Protein AF-A0A928PV32-F1 (afdb_monomer)

Foldseek 3Di:
DDDDPPPPPPDDDPDPPQQAQQSLLVLLQVLCVVVVVVDDPDLVVSLQSSCVSVVHHFDDDDLQVRVVQLVVQDPLQKHWDDPVVQQVCLNRSWWKWWGANHAIATEHHPDPVRDHDDDSNYDHDDPPDDPVSRPRTTMITGCNVVPVLKPPDPLDLQLFAQLQDQPQADDPPQDPDDRGRQQQDQCNLCPRQVLVQAGGGSSPPVQQLRLLLSVLCSQLVHGPDSVSSSVSSSQCQNWQADSHSDGDQWTWDDDNNDIKIKHFDPCVVVCQVVQWWKWFDFQVHHIWIFRMANNVDDQQQRTWTQGSNVRDIHTSCVVQVVVVHHRGPVRRPTMMIMD

Mean predicted aligned error: 15.98 Å

Secondary structure (DSSP, 8-state):
-----------S-S---PPPHHHHHHHHHHHHHHHTTS----HHHHHHHHHHHTT-PPPSS-HHHHHHHHTTS-STTEEEE-HHHHHHHHHTT--EEEE-SS-EEEEPP--SSSPPPP-SSEE---TT--HHHHTT-EEEEE-SSS--SB---S--GGG---TT-TT-BPPTT---SS--BTTT-THIIIIIT--SS--S-HHHHTHHHHHHHHHHHHHHT----HHHHHHHHHHHHHHHB-TTSPBPSEEEEEETTEEEEEEE-S-HHHHHHTT-EEEEEETTTEEEEEEEEBTTS-TTTTEEEEETTTTEEEEHHHHHHTTT--S-GGGEEEEEEE-

Radius of gyration: 25.58 Å; Cα contacts (8 Å, |Δi|>4): 677; chains: 1; bounding box: 75×43×64 Å

Structure (mmCIF, N/CA/C/O backbone):
data_AF-A0A928PV32-F1
#
_entry.id   AF-A0A928PV32-F1
#
loop_
_atom_site.group_PDB
_atom_site.id
_atom_site.type_symbol
_atom_site.label_atom_id
_atom_site.label_alt_id
_atom_site.label_comp_id
_atom_site.label_asym_id
_atom_site.label_entity_id
_atom_site.label_seq_id
_atom_site.pdbx_PDB_ins_code
_atom_site.Cartn_x
_atom_site.Cartn_y
_atom_site.Cartn_z
_atom_site.occupancy
_atom_site.B_iso_or_equiv
_atom_site.auth_seq_id
_atom_site.auth_comp_id
_atom_site.auth_asym_id
_atom_site.auth_atom_id
_atom_site.pdbx_PDB_model_num
ATOM 1 N N . MET A 1 1 ? -49.345 12.768 -16.897 1.00 36.12 1 MET A N 1
ATOM 2 C CA . MET A 1 1 ? -48.418 13.835 -16.454 1.00 36.12 1 MET A CA 1
ATOM 3 C C . MET A 1 1 ? -47.078 13.198 -16.100 1.00 36.12 1 MET A C 1
ATOM 5 O O . MET A 1 1 ? -47.090 12.265 -15.304 1.00 36.12 1 MET A O 1
ATOM 9 N N . PRO A 1 2 ? -45.947 13.602 -16.701 1.00 30.55 2 PRO A N 1
ATOM 10 C CA . PRO A 1 2 ? -44.663 12.965 -16.436 1.00 30.55 2 PRO A CA 1
ATOM 11 C C . PRO A 1 2 ? -44.042 13.513 -15.143 1.00 30.55 2 PRO A C 1
ATOM 13 O O . PRO A 1 2 ? -43.845 14.718 -15.001 1.00 30.55 2 PRO A O 1
ATOM 16 N N . ARG A 1 3 ? -43.717 12.614 -14.205 1.00 27.38 3 ARG A N 1
ATOM 17 C CA . ARG A 1 3 ? -42.893 12.907 -13.023 1.00 27.38 3 ARG A CA 1
ATOM 18 C C . ARG A 1 3 ? -41.476 13.257 -13.483 1.00 27.38 3 ARG A C 1
ATOM 20 O O . ARG A 1 3 ? -40.781 12.402 -14.031 1.00 27.38 3 ARG A O 1
ATOM 27 N N . MET A 1 4 ? -41.037 14.490 -13.233 1.00 25.52 4 MET A N 1
ATOM 28 C CA . MET A 1 4 ? -39.631 14.873 -13.362 1.00 25.52 4 MET A CA 1
ATOM 29 C C . MET A 1 4 ? -38.782 14.018 -12.413 1.00 25.52 4 MET A C 1
ATOM 31 O O . MET A 1 4 ? -38.762 14.244 -11.205 1.00 25.52 4 MET A O 1
ATOM 35 N N . ARG A 1 5 ? -38.040 13.053 -12.961 1.00 29.22 5 ARG A N 1
ATOM 36 C CA . ARG A 1 5 ? -36.845 12.517 -12.305 1.00 29.22 5 ARG A CA 1
ATOM 37 C C . ARG A 1 5 ? -35.777 13.606 -12.371 1.00 29.22 5 ARG A C 1
ATOM 39 O O . ARG A 1 5 ? -35.134 13.774 -13.403 1.00 29.22 5 ARG A O 1
ATOM 46 N N . LYS A 1 6 ? -35.579 14.355 -11.283 1.00 31.69 6 LYS A N 1
ATOM 47 C CA . LYS A 1 6 ? -34.315 15.075 -11.088 1.00 31.69 6 LYS A CA 1
ATOM 48 C C . LYS A 1 6 ? -33.233 14.012 -10.919 1.00 31.69 6 LYS A C 1
ATOM 50 O O . LYS A 1 6 ? -33.127 13.399 -9.863 1.00 31.69 6 LYS A O 1
ATOM 55 N N . SER A 1 7 ? -32.466 13.757 -11.978 1.00 28.17 7 SER A N 1
ATOM 56 C CA . SER A 1 7 ? -31.213 13.021 -11.857 1.00 28.17 7 SER A CA 1
ATOM 57 C C . SER A 1 7 ? -30.297 13.831 -10.942 1.00 28.17 7 SER A C 1
ATOM 59 O O . SER A 1 7 ? -29.854 14.922 -11.314 1.00 28.17 7 SER A O 1
ATOM 61 N N . LEU A 1 8 ? -30.015 13.314 -9.750 1.00 26.45 8 LEU A N 1
ATOM 62 C CA . LEU A 1 8 ? -28.826 13.713 -9.013 1.00 26.45 8 LEU A CA 1
ATOM 63 C C . LEU A 1 8 ? -27.635 13.344 -9.899 1.00 26.45 8 LEU A C 1
ATOM 65 O O . LEU A 1 8 ? -27.326 12.171 -10.093 1.00 26.45 8 LEU A O 1
ATOM 69 N N . LYS A 1 9 ? -27.023 14.359 -10.515 1.00 27.25 9 LYS A N 1
ATOM 70 C CA . LYS A 1 9 ? -25.713 14.232 -11.148 1.00 27.25 9 LYS A CA 1
ATOM 71 C C . LYS A 1 9 ? -24.750 13.757 -10.064 1.00 27.25 9 LYS A C 1
ATOM 73 O O . LYS A 1 9 ? -24.376 14.537 -9.194 1.00 27.25 9 LYS A O 1
ATOM 78 N N . THR A 1 10 ? -24.354 12.492 -10.120 1.00 32.03 10 THR A N 1
ATOM 79 C CA . THR A 1 10 ? -23.215 11.963 -9.372 1.00 32.03 10 THR A CA 1
ATOM 80 C C . THR A 1 10 ? -21.953 12.622 -9.919 1.00 32.03 10 THR A C 1
ATOM 82 O O . THR A 1 10 ? -21.362 12.167 -10.897 1.00 32.03 10 THR A O 1
ATOM 85 N N . CYS A 1 11 ? -21.583 13.753 -9.326 1.00 27.62 11 CYS A N 1
ATOM 86 C CA . CYS A 1 11 ? -20.289 14.386 -9.507 1.00 27.62 11 CYS A CA 1
ATOM 87 C C . CYS A 1 11 ? -19.476 14.066 -8.251 1.00 27.62 11 CYS A C 1
ATOM 89 O O . CYS A 1 11 ? -19.764 14.601 -7.185 1.00 27.62 11 CYS A O 1
ATOM 91 N N . GLY A 1 12 ? -18.515 13.149 -8.353 1.00 29.52 12 GLY A N 1
ATOM 92 C CA . GLY A 1 12 ? -17.661 12.790 -7.223 1.00 29.52 12 GLY A CA 1
ATOM 93 C C . GLY A 1 12 ? -17.074 11.393 -7.347 1.00 29.52 12 GLY A C 1
ATOM 94 O O . GLY A 1 12 ? -17.767 10.398 -7.190 1.00 29.52 12 GLY A O 1
ATOM 95 N N . LYS A 1 13 ? -15.782 11.362 -7.658 1.00 31.70 13 LYS A N 1
ATOM 96 C CA . LYS A 1 13 ? -14.844 10.236 -7.606 1.00 31.70 13 LYS A CA 1
ATOM 97 C C . LYS A 1 13 ? -15.139 9.276 -6.440 1.00 31.70 13 LYS A C 1
ATOM 99 O O . LYS A 1 13 ? -15.328 9.727 -5.316 1.00 31.70 13 LYS A O 1
ATOM 104 N N . GLY A 1 14 ? -15.099 7.970 -6.707 1.00 28.44 14 GLY A N 1
ATOM 105 C CA . GLY A 1 14 ? -15.204 6.900 -5.708 1.00 28.44 14 GLY A CA 1
ATOM 106 C C . GLY A 1 14 ? -13.992 6.823 -4.775 1.00 28.44 14 GLY A C 1
ATOM 107 O O . GLY A 1 14 ? -13.217 5.875 -4.840 1.00 28.44 14 GLY A O 1
ATOM 108 N N . GLY A 1 15 ? -13.830 7.829 -3.919 1.00 27.23 15 GLY A N 1
ATOM 109 C CA . GLY A 1 15 ? -13.145 7.699 -2.640 1.00 27.23 15 GLY A CA 1
ATOM 110 C C . GLY A 1 15 ? -14.200 7.463 -1.565 1.00 27.23 15 GLY A C 1
ATOM 111 O O . GLY A 1 15 ? -15.240 8.120 -1.575 1.00 27.23 15 GLY A O 1
ATOM 112 N N . ILE A 1 16 ? -13.961 6.521 -0.655 1.00 34.16 16 ILE A N 1
ATOM 113 C CA . ILE A 1 16 ? -14.772 6.379 0.558 1.00 34.16 16 ILE A CA 1
ATOM 114 C C . ILE A 1 16 ? -14.557 7.669 1.358 1.00 34.16 16 ILE A C 1
ATOM 116 O O . ILE A 1 16 ? -13.501 7.869 1.953 1.00 34.16 16 ILE A O 1
ATOM 120 N N . ILE A 1 17 ? -15.513 8.598 1.293 1.00 35.91 17 ILE A N 1
ATOM 121 C CA . ILE A 1 17 ? -15.494 9.801 2.123 1.00 35.91 17 ILE A CA 1
ATOM 122 C C . ILE A 1 17 ? -15.792 9.320 3.540 1.00 35.91 17 ILE A C 1
ATOM 124 O O . ILE A 1 17 ? -16.932 8.970 3.838 1.00 35.91 17 ILE A O 1
ATOM 128 N N . LYS A 1 18 ? -14.769 9.270 4.405 1.00 53.66 18 LYS A N 1
ATOM 129 C CA . LYS A 1 18 ? -14.995 9.173 5.850 1.00 53.66 18 LYS A CA 1
ATOM 130 C C . LYS A 1 18 ? -15.920 10.329 6.222 1.00 53.66 18 LYS A C 1
ATOM 132 O O . LYS A 1 18 ? -15.607 11.484 5.931 1.00 53.66 18 LYS A O 1
ATOM 137 N N . MET A 1 19 ? -17.078 9.993 6.774 1.00 68.81 19 MET A N 1
ATOM 138 C CA . MET A 1 19 ? -18.095 10.967 7.135 1.00 68.81 19 MET A CA 1
ATOM 139 C C . MET A 1 19 ? -17.493 11.944 8.150 1.00 68.81 19 MET A C 1
ATOM 141 O O . MET A 1 19 ? -16.917 11.518 9.145 1.00 68.81 19 MET A O 1
ATOM 145 N N . ASN A 1 20 ? -17.556 13.249 7.894 1.00 76.94 20 ASN A N 1
ATOM 146 C CA . ASN A 1 20 ? -17.183 14.238 8.909 1.00 76.94 20 ASN A CA 1
ATOM 147 C C . ASN A 1 20 ? -18.354 14.479 9.882 1.00 76.94 20 ASN A C 1
ATOM 149 O O . ASN A 1 20 ? -19.486 14.089 9.592 1.00 76.94 20 ASN A O 1
ATOM 153 N N . LYS A 1 21 ? -18.099 15.140 11.020 1.00 78.81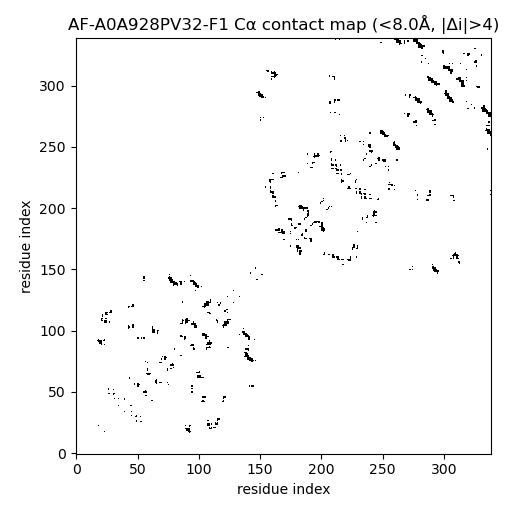 21 LYS A N 1
ATOM 154 C CA . LYS A 1 21 ? -19.105 15.452 12.059 1.00 78.81 21 LYS A CA 1
ATOM 155 C C . LYS A 1 21 ? -20.424 15.984 11.498 1.00 78.81 21 LYS A C 1
ATOM 157 O O . LYS A 1 21 ? -21.496 15.474 11.807 1.00 78.81 21 LYS A O 1
ATOM 162 N N . LYS A 1 22 ? -20.327 16.960 10.597 1.00 79.56 22 LYS A N 1
ATOM 163 C CA . LYS A 1 22 ? -21.467 17.594 9.937 1.00 79.56 22 LYS A CA 1
ATOM 164 C C . LYS A 1 22 ? -22.269 16.615 9.087 1.00 79.56 22 LYS A C 1
ATOM 166 O O . LYS A 1 22 ? -23.494 16.611 9.134 1.00 79.56 22 LYS A O 1
ATOM 171 N N . GLN A 1 23 ? -21.599 15.779 8.297 1.00 76.44 23 GLN A N 1
ATOM 172 C CA . GLN A 1 23 ? -22.261 14.743 7.502 1.00 76.44 23 GLN A CA 1
ATOM 173 C C . GLN A 1 23 ? -22.917 13.681 8.395 1.00 76.44 23 GLN A C 1
ATOM 175 O O . GLN A 1 23 ? -24.028 13.259 8.092 1.00 76.44 23 GLN A O 1
ATOM 180 N N . TYR A 1 24 ? -22.275 13.321 9.507 1.00 85.38 24 TYR A N 1
ATOM 181 C CA . TYR A 1 24 ? -22.791 12.374 10.495 1.00 85.38 24 TYR A CA 1
ATOM 182 C C . TYR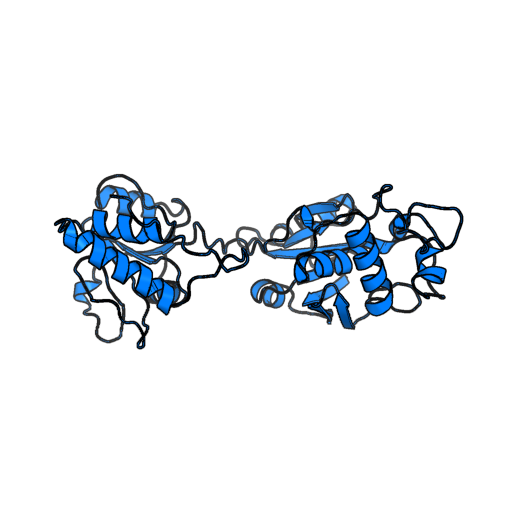 A 1 24 ? -24.076 12.877 11.143 1.00 85.38 24 TYR A C 1
ATOM 184 O O . TYR A 1 24 ? -25.116 12.224 11.047 1.00 85.38 24 TYR A O 1
ATOM 192 N N . ASN A 1 25 ? -24.053 14.101 11.663 1.00 87.75 25 ASN A N 1
ATOM 193 C CA . ASN A 1 25 ? -25.237 14.734 12.230 1.00 87.75 25 ASN A CA 1
ATOM 194 C C . ASN A 1 25 ? -26.346 14.942 11.189 1.00 87.75 25 ASN A C 1
ATOM 196 O O . ASN A 1 25 ? -27.518 14.745 11.498 1.00 87.75 25 ASN A O 1
ATOM 200 N N . ASN A 1 26 ? -26.000 15.247 9.933 1.00 80.75 26 ASN A N 1
ATOM 201 C CA . ASN A 1 26 ? -26.986 15.361 8.856 1.00 80.75 26 ASN A CA 1
ATOM 202 C C . ASN A 1 26 ? -27.716 14.045 8.561 1.00 80.75 26 ASN A C 1
ATOM 204 O O . ASN A 1 26 ? -28.911 14.086 8.280 1.00 80.75 26 ASN A O 1
ATOM 208 N N . VAL A 1 27 ? -27.036 12.894 8.615 1.00 79.94 27 VAL A N 1
ATOM 209 C CA . VAL A 1 27 ? -27.686 11.585 8.427 1.00 79.94 27 VAL A CA 1
ATOM 210 C C . VAL A 1 27 ? -28.673 11.313 9.557 1.00 79.94 27 VAL A C 1
ATOM 212 O O . VAL A 1 27 ? -29.812 10.929 9.286 1.00 79.94 27 VAL A O 1
ATOM 215 N N . ILE A 1 28 ? -28.271 11.569 10.805 1.00 85.38 28 ILE A N 1
ATOM 216 C CA . ILE A 1 28 ? -29.135 11.384 11.978 1.00 85.38 28 ILE A CA 1
ATOM 217 C C . ILE A 1 28 ? -30.366 12.288 11.871 1.00 85.38 28 ILE A C 1
ATOM 219 O O . ILE A 1 28 ? -31.495 11.807 11.869 1.00 85.38 28 ILE A O 1
ATOM 223 N N . GLU A 1 29 ? -30.156 13.590 11.696 1.00 83.06 29 GLU A N 1
ATOM 224 C CA . GLU A 1 29 ? -31.219 14.594 11.644 1.00 83.06 29 GLU A CA 1
ATOM 225 C C . GLU A 1 29 ? -32.176 14.369 10.458 1.00 83.06 29 GLU A C 1
ATOM 227 O O . GLU A 1 29 ? -33.392 14.518 10.590 1.00 83.06 29 GLU A O 1
ATOM 232 N N . HIS A 1 30 ? -31.653 13.984 9.288 1.00 80.12 30 HIS A N 1
ATOM 233 C CA . HIS A 1 30 ? -32.486 13.645 8.133 1.00 80.12 30 HIS A CA 1
ATOM 234 C C . HIS A 1 30 ? -33.318 12.384 8.389 1.00 80.12 30 HIS A C 1
ATOM 236 O O . HIS A 1 30 ? -34.493 12.348 8.021 1.00 80.12 30 HIS A O 1
ATOM 242 N N . THR A 1 31 ? -32.732 11.369 9.031 1.00 82.44 31 THR A N 1
ATOM 243 C CA . THR A 1 31 ? -33.452 10.143 9.398 1.00 82.44 31 THR A CA 1
ATOM 244 C C . THR A 1 31 ? -34.565 10.462 10.389 1.00 82.44 31 THR A C 1
ATOM 246 O O . THR A 1 31 ? -35.710 10.122 10.121 1.00 82.44 31 THR A O 1
ATOM 249 N N . LEU A 1 32 ? -34.280 11.223 11.451 1.00 82.62 32 LEU A N 1
ATOM 250 C CA . LEU A 1 32 ? -35.286 11.652 12.427 1.00 82.62 32 LEU A CA 1
ATOM 251 C C . LEU A 1 32 ? -36.455 12.398 11.768 1.00 82.62 32 LEU A C 1
ATOM 253 O O . LEU A 1 32 ? -37.608 12.133 12.090 1.00 82.62 32 LEU A O 1
ATOM 257 N N . LYS A 1 33 ? -36.190 13.286 10.802 1.00 78.94 33 LYS A N 1
ATOM 258 C CA . LYS A 1 33 ? -37.246 13.999 10.057 1.00 78.94 33 LYS A CA 1
ATOM 259 C C . LYS A 1 33 ? -38.090 13.079 9.176 1.00 78.94 33 LYS A C 1
ATOM 261 O O . LYS A 1 33 ? -39.281 13.333 9.006 1.00 78.94 33 LYS A O 1
ATOM 266 N N . CYS A 1 34 ? -37.489 12.036 8.607 1.00 68.19 34 CYS A N 1
ATOM 267 C CA . CYS A 1 34 ? -38.210 11.045 7.812 1.00 68.19 34 CYS A CA 1
ATOM 268 C C . CYS A 1 34 ? -39.035 10.104 8.705 1.00 68.19 34 CYS A C 1
ATOM 270 O O . CYS A 1 34 ? -40.205 9.873 8.413 1.00 68.19 34 CYS A O 1
ATOM 272 N N . GLU A 1 35 ? -38.483 9.639 9.827 1.00 62.59 35 GLU A N 1
ATOM 273 C CA . GLU A 1 35 ? -39.151 8.735 10.778 1.00 62.59 35 GLU A CA 1
ATOM 274 C C . GLU A 1 35 ? -40.254 9.433 11.595 1.00 62.59 35 GLU A C 1
ATOM 276 O O . GLU A 1 35 ? -41.299 8.846 11.864 1.00 62.59 35 GLU A O 1
ATOM 281 N N . GLN A 1 36 ? -40.117 10.730 11.904 1.00 56.28 36 GLN A N 1
ATOM 282 C CA . GLN A 1 36 ? -41.196 11.523 12.521 1.00 56.28 36 GLN A CA 1
ATOM 283 C C . GLN A 1 36 ? -42.461 11.585 11.650 1.00 56.28 36 GLN A C 1
ATOM 285 O O . GLN A 1 36 ? -43.558 11.789 12.170 1.00 56.28 36 GLN A O 1
ATOM 290 N N . SER A 1 37 ? -42.340 11.369 10.335 1.00 48.88 37 SER A N 1
ATOM 291 C CA . SER A 1 37 ? -43.498 11.256 9.443 1.00 48.88 37 SER A CA 1
ATOM 292 C C . SER A 1 37 ? -44.196 9.884 9.501 1.00 48.88 37 SER A C 1
ATOM 294 O O . SER A 1 37 ? -45.280 9.743 8.935 1.00 48.88 37 SER A O 1
ATOM 296 N N . ALA A 1 38 ? -43.616 8.906 10.215 1.00 44.53 38 ALA A N 1
ATOM 297 C CA . ALA A 1 38 ? -44.056 7.510 10.287 1.00 44.53 38 ALA A CA 1
ATOM 298 C C . ALA A 1 38 ? -44.632 7.055 11.654 1.00 44.53 38 ALA A C 1
ATOM 300 O O . ALA A 1 38 ? -45.080 5.917 11.749 1.00 44.53 38 ALA A O 1
ATOM 301 N N . GLN A 1 39 ? -44.710 7.921 12.679 1.00 46.44 39 GLN A N 1
ATOM 302 C CA . GLN A 1 39 ? -45.299 7.617 14.007 1.00 46.44 39 GLN A CA 1
ATOM 303 C C . GLN A 1 39 ? -44.805 6.304 14.652 1.00 46.44 39 GLN A C 1
ATOM 305 O O . GLN A 1 39 ? -45.595 5.412 14.967 1.00 46.44 39 GLN A O 1
ATOM 310 N N . THR A 1 40 ? -43.508 6.187 14.924 1.00 49.34 40 THR A N 1
ATOM 311 C CA . THR A 1 40 ? -43.001 5.101 15.775 1.00 49.34 40 THR A CA 1
ATOM 312 C C . THR A 1 40 ? -42.168 5.672 16.917 1.00 49.34 40 THR A C 1
ATOM 314 O O . THR A 1 40 ? -41.020 6.044 16.707 1.00 49.34 40 THR A O 1
ATOM 317 N N . ASP A 1 41 ? -42.712 5.679 18.139 1.00 61.34 41 ASP A N 1
ATOM 318 C CA . ASP A 1 41 ? -41.976 5.966 19.392 1.00 61.34 41 ASP A CA 1
ATOM 319 C C . ASP A 1 41 ? -40.977 4.838 19.764 1.00 61.34 41 ASP A C 1
ATOM 321 O O . ASP A 1 41 ? -40.558 4.684 20.912 1.00 61.34 41 ASP A O 1
ATOM 325 N N . ASP A 1 42 ? -40.603 4.005 18.792 1.00 80.44 42 ASP A N 1
ATOM 326 C CA . ASP A 1 42 ? -39.720 2.863 18.971 1.00 80.44 42 ASP A CA 1
ATOM 327 C C . ASP A 1 42 ? -38.259 3.307 18.810 1.00 80.44 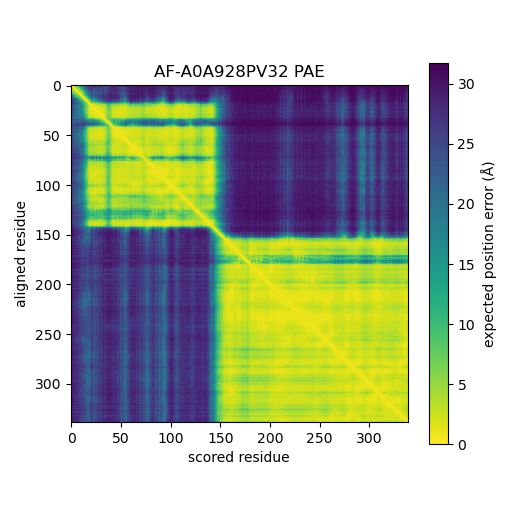42 ASP A C 1
ATOM 329 O O . ASP A 1 42 ? -37.761 3.575 17.708 1.00 80.44 42 ASP A O 1
ATOM 333 N N . CYS A 1 43 ? -37.557 3.374 19.944 1.00 84.19 43 CYS A N 1
ATOM 334 C CA . CYS A 1 43 ? -36.148 3.749 19.992 1.00 84.19 43 CYS A CA 1
ATOM 335 C C . CYS A 1 43 ? -35.251 2.763 19.237 1.00 84.19 43 CYS A C 1
ATOM 337 O O . CYS A 1 43 ? -34.241 3.175 18.665 1.00 84.19 43 CYS A O 1
ATOM 339 N N . LEU A 1 44 ? -35.620 1.480 19.190 1.00 87.06 44 LEU A N 1
ATOM 340 C CA . LEU A 1 44 ? -34.859 0.470 18.466 1.00 8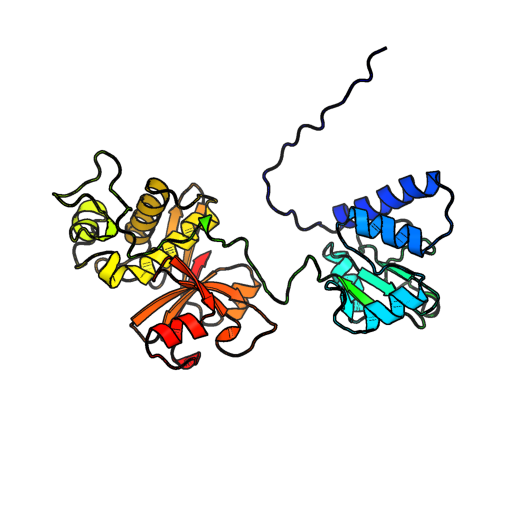7.06 44 LEU A CA 1
ATOM 341 C C . LEU A 1 44 ? -35.064 0.600 16.956 1.00 87.06 44 LEU A C 1
ATOM 343 O O . LEU A 1 44 ? -34.089 0.522 16.207 1.00 87.06 44 LEU A O 1
ATOM 347 N N . ALA A 1 45 ? -36.300 0.832 16.507 1.00 85.12 45 ALA A N 1
ATOM 348 C CA . ALA A 1 45 ? -36.581 1.101 15.097 1.00 85.12 45 ALA A CA 1
ATOM 349 C C . ALA A 1 45 ? -35.845 2.360 14.616 1.00 85.12 45 ALA A C 1
ATOM 351 O O . ALA A 1 45 ? -35.179 2.328 13.582 1.00 85.12 45 ALA A O 1
ATOM 352 N N . THR A 1 46 ? -35.873 3.426 15.421 1.00 87.00 46 THR A N 1
ATOM 353 C CA . THR A 1 46 ? -35.159 4.677 15.134 1.00 87.00 46 THR A CA 1
ATOM 354 C C . THR A 1 46 ? -33.647 4.456 15.047 1.00 87.00 46 THR A C 1
ATOM 356 O O . THR A 1 46 ? -33.012 4.886 14.083 1.00 87.00 46 THR A O 1
ATOM 359 N N . ALA A 1 47 ? -33.058 3.742 16.013 1.00 88.56 47 ALA A N 1
ATOM 360 C CA . ALA A 1 47 ? -31.631 3.427 15.997 1.00 88.56 47 ALA A CA 1
ATOM 361 C C . ALA A 1 47 ? -31.239 2.605 14.758 1.00 88.56 47 ALA A C 1
ATOM 363 O O . ALA A 1 47 ? -30.242 2.915 14.106 1.00 88.56 47 ALA A O 1
ATOM 364 N N . ARG A 1 48 ? -32.044 1.600 14.388 1.00 85.88 48 ARG A N 1
ATOM 365 C CA . ARG A 1 48 ? -31.833 0.805 13.168 1.00 85.88 48 ARG A CA 1
ATOM 366 C C . ARG A 1 48 ? -31.884 1.662 11.912 1.00 85.88 48 ARG A C 1
ATOM 368 O O . ARG A 1 48 ? -30.939 1.617 11.139 1.00 85.88 48 ARG A O 1
ATOM 375 N N . ALA A 1 49 ? -32.917 2.487 11.747 1.00 81.75 49 ALA A N 1
ATOM 376 C CA . ALA A 1 49 ? -33.053 3.355 10.580 1.00 81.75 49 ALA A CA 1
ATOM 377 C C . ALA A 1 49 ? -31.846 4.297 10.418 1.00 81.75 49 ALA A C 1
ATOM 379 O O . ALA A 1 49 ? -31.338 4.487 9.311 1.00 81.75 49 ALA A O 1
ATOM 380 N N . ILE A 1 50 ? -31.349 4.859 11.526 1.00 84.44 50 ILE A N 1
ATOM 381 C CA . ILE A 1 50 ? -30.163 5.722 11.511 1.00 84.44 50 ILE A CA 1
ATOM 382 C C . ILE A 1 50 ? -28.928 4.930 11.076 1.00 84.44 50 ILE A C 1
ATOM 384 O O . ILE A 1 50 ? -28.218 5.364 10.167 1.00 84.44 50 ILE A O 1
ATOM 388 N N . PHE A 1 51 ? -28.667 3.774 11.692 1.00 85.69 51 PHE A N 1
ATOM 389 C CA . PHE A 1 51 ? -27.481 2.984 11.368 1.00 85.69 51 PHE A CA 1
ATOM 390 C C . PHE A 1 51 ? -27.537 2.365 9.972 1.00 85.69 51 PHE A C 1
ATOM 392 O O . PHE A 1 51 ? -26.525 2.390 9.276 1.00 85.69 51 PHE A O 1
ATOM 399 N N . ASP A 1 52 ? -28.706 1.947 9.492 1.00 79.19 52 ASP A N 1
ATOM 400 C CA . ASP A 1 52 ? -28.897 1.479 8.118 1.00 79.19 52 ASP A CA 1
ATOM 401 C C . ASP A 1 52 ? -28.544 2.585 7.108 1.00 79.19 52 ASP A C 1
ATOM 403 O O . ASP A 1 52 ? -27.822 2.338 6.138 1.00 79.19 52 ASP A O 1
ATOM 407 N N . ASN A 1 53 ? -28.944 3.836 7.377 1.00 74.12 53 ASN A N 1
ATOM 408 C CA . ASN A 1 53 ? -28.555 4.999 6.569 1.00 74.12 53 ASN A CA 1
ATOM 409 C C . ASN A 1 53 ? -27.055 5.342 6.672 1.00 74.12 53 ASN A C 1
ATOM 411 O O . ASN A 1 53 ? -26.517 6.020 5.793 1.00 74.12 53 ASN A O 1
ATOM 415 N N . MET A 1 54 ? -26.366 4.859 7.710 1.00 76.62 54 MET A N 1
ATOM 416 C CA . MET A 1 54 ? -24.905 4.915 7.848 1.00 76.62 54 MET A CA 1
ATOM 417 C C . MET A 1 54 ? -24.193 3.682 7.263 1.00 76.62 54 MET A C 1
ATOM 419 O O . MET A 1 54 ? -22.963 3.656 7.228 1.00 76.62 54 MET A O 1
ATOM 423 N N . GLY A 1 55 ? -24.928 2.669 6.788 1.00 74.06 55 GLY A N 1
ATOM 424 C CA . GLY A 1 55 ? -24.366 1.399 6.315 1.00 74.06 55 GLY A CA 1
ATOM 425 C C . GLY A 1 55 ? -23.869 0.482 7.439 1.00 74.06 55 GLY A C 1
ATOM 426 O O . GLY A 1 55 ? -22.961 -0.321 7.225 1.00 74.06 55 GLY A O 1
ATOM 427 N N . VAL A 1 56 ? -24.436 0.621 8.637 1.00 80.06 56 VAL A N 1
ATOM 428 C CA . VAL A 1 56 ? -24.051 -0.066 9.871 1.00 80.06 56 VAL A CA 1
ATOM 429 C C . VAL A 1 56 ? -25.203 -0.951 10.340 1.00 80.06 56 VAL A C 1
ATOM 431 O O . VAL A 1 56 ? -26.307 -0.471 10.560 1.00 80.06 56 VAL A O 1
ATOM 434 N N . ALA A 1 57 ? -24.957 -2.248 10.523 1.00 79.19 57 ALA A N 1
ATOM 435 C CA . ALA A 1 57 ? -26.004 -3.180 10.938 1.00 79.19 57 ALA A CA 1
ATOM 436 C C . ALA A 1 57 ? -26.060 -3.345 12.466 1.00 79.19 57 ALA A C 1
ATOM 438 O O . ALA A 1 57 ? -25.031 -3.522 13.126 1.00 79.19 57 ALA A O 1
ATOM 439 N N . LEU A 1 58 ? -27.276 -3.366 13.020 1.00 80.75 58 LEU A N 1
ATOM 440 C CA . LEU A 1 58 ? -27.551 -3.823 14.386 1.00 80.75 58 LEU A CA 1
ATOM 441 C C . LEU A 1 58 ? -28.065 -5.275 14.397 1.00 80.75 58 LEU A C 1
ATOM 443 O O . LEU A 1 58 ? -28.708 -5.704 13.430 1.00 80.75 58 LEU A O 1
ATOM 447 N N . PRO A 1 59 ? -27.859 -6.017 15.505 1.00 83.31 59 PRO A N 1
ATOM 448 C CA . PRO A 1 59 ? -28.521 -7.295 15.721 1.00 83.31 59 PRO A CA 1
ATOM 449 C C . PRO A 1 59 ? -30.038 -7.231 15.507 1.00 83.31 59 PRO A C 1
ATOM 451 O O . PRO A 1 59 ? -30.706 -6.231 15.792 1.00 83.31 59 PRO A O 1
ATOM 454 N N . GLN A 1 60 ? -30.589 -8.334 15.009 1.00 81.12 60 GLN A N 1
ATOM 455 C CA . GLN A 1 60 ? -32.033 -8.537 14.915 1.00 81.12 60 GLN A CA 1
ATOM 456 C C . GLN A 1 60 ? -32.590 -8.985 16.276 1.00 81.12 60 GLN A C 1
ATOM 458 O O . GLN A 1 60 ? -31.861 -9.557 17.081 1.00 81.12 60 GLN A O 1
ATOM 463 N N . GLY A 1 61 ? -33.878 -8.737 16.524 1.00 84.25 61 GLY A N 1
ATOM 464 C CA . GLY A 1 61 ? -34.537 -9.026 17.807 1.00 84.25 61 GLY A CA 1
ATOM 465 C C . GLY A 1 61 ? -34.986 -7.768 18.554 1.00 84.25 61 GLY A C 1
ATOM 466 O O . GLY A 1 61 ? -35.039 -6.687 17.963 1.00 84.25 61 GLY A O 1
ATOM 467 N N . ASP A 1 62 ? -35.341 -7.925 19.827 1.00 86.56 62 ASP A N 1
ATOM 468 C CA . ASP A 1 62 ? -35.680 -6.831 20.747 1.00 86.56 62 ASP A CA 1
ATOM 469 C C . ASP A 1 62 ? -34.422 -6.198 21.378 1.00 86.56 62 ASP A C 1
ATOM 471 O O . ASP A 1 62 ? -33.302 -6.652 21.136 1.00 86.56 62 ASP A O 1
ATOM 475 N N . ILE A 1 63 ? -34.582 -5.129 22.171 1.00 89.62 63 ILE A N 1
ATOM 476 C CA . ILE A 1 63 ? -33.448 -4.398 22.775 1.00 89.62 63 ILE A CA 1
ATOM 477 C C . ILE A 1 63 ? -32.584 -5.332 23.625 1.00 89.62 63 ILE A C 1
ATOM 479 O O . ILE A 1 63 ? -31.360 -5.305 23.506 1.00 89.62 63 ILE A O 1
ATOM 483 N N . LYS A 1 64 ? -33.209 -6.207 24.416 1.00 89.56 64 LYS A N 1
ATOM 484 C CA . LYS A 1 64 ? -32.495 -7.174 25.247 1.00 89.56 64 LYS A CA 1
ATOM 485 C C . LYS A 1 64 ? -31.646 -8.126 24.406 1.00 89.56 64 LYS A C 1
ATOM 487 O O . LYS A 1 64 ? -30.462 -8.294 24.684 1.00 89.56 64 LYS A O 1
ATOM 492 N N . THR A 1 65 ? -32.211 -8.685 23.337 1.00 86.88 65 THR A N 1
ATOM 493 C CA . THR A 1 65 ? -31.480 -9.549 22.399 1.00 86.88 65 THR A CA 1
ATOM 494 C C . THR A 1 65 ? -30.316 -8.795 21.754 1.00 86.88 65 THR A C 1
ATOM 496 O O . THR A 1 65 ? -29.221 -9.342 21.616 1.00 86.88 65 THR A O 1
ATOM 499 N N . VAL A 1 66 ? -30.520 -7.526 21.383 1.00 86.00 66 VAL A N 1
ATOM 500 C CA . VAL A 1 66 ? -29.472 -6.662 20.819 1.00 86.00 66 VAL A CA 1
ATOM 501 C C . VAL A 1 66 ? -28.351 -6.423 21.834 1.00 86.00 66 VAL A C 1
ATOM 503 O O . VAL A 1 66 ? -27.184 -6.587 21.484 1.00 86.00 66 VAL A O 1
ATOM 506 N N . TYR A 1 67 ? -28.691 -6.097 23.082 1.00 89.88 67 TYR A N 1
ATOM 507 C CA . TYR A 1 67 ? -27.753 -5.893 24.185 1.00 89.88 67 TYR A CA 1
ATOM 508 C C . TYR A 1 67 ? -26.922 -7.144 24.485 1.00 89.88 67 TYR A C 1
ATOM 510 O O . TYR A 1 67 ? -25.694 -7.072 24.577 1.00 89.88 67 TYR A O 1
ATOM 518 N N . GLU A 1 68 ? -27.571 -8.303 24.600 1.00 87.62 68 GLU A N 1
ATOM 519 C CA . GLU A 1 68 ? -26.894 -9.576 24.848 1.00 87.62 68 GLU A CA 1
ATOM 520 C C . GLU A 1 68 ? -25.962 -9.929 23.684 1.00 87.62 68 GLU A C 1
ATOM 522 O O . GLU A 1 68 ? -24.804 -10.272 23.910 1.00 87.62 68 GLU A O 1
ATOM 527 N N . THR A 1 69 ? -26.429 -9.762 22.442 1.00 83.25 69 THR A N 1
ATOM 528 C CA . THR A 1 69 ? -25.658 -10.083 21.230 1.00 83.25 69 THR A CA 1
ATOM 529 C C . THR A 1 69 ? -24.451 -9.164 21.049 1.00 83.25 69 THR A C 1
ATOM 531 O O . THR A 1 69 ? -23.365 -9.627 20.706 1.00 83.25 69 THR A O 1
ATOM 534 N N . ILE A 1 70 ? -24.604 -7.858 21.277 1.00 83.38 70 ILE A N 1
ATOM 535 C CA . ILE A 1 70 ? -23.494 -6.910 21.122 1.00 83.38 70 ILE A CA 1
ATOM 536 C C . ILE A 1 70 ? -22.467 -7.039 22.259 1.00 83.38 70 ILE A C 1
ATOM 538 O O . ILE A 1 70 ? -21.285 -6.766 22.057 1.00 83.38 70 ILE A O 1
ATOM 542 N N . SER A 1 71 ? -22.895 -7.533 23.427 1.00 78.69 71 SER A N 1
ATOM 543 C CA . SER A 1 71 ? -22.034 -7.794 24.586 1.00 78.69 71 SER A CA 1
ATOM 544 C C . SER A 1 71 ? -21.104 -8.999 24.418 1.00 78.69 71 SER A C 1
ATOM 546 O O . SER A 1 71 ? -20.199 -9.166 25.230 1.00 78.69 71 SER A O 1
ATOM 548 N N . THR A 1 72 ? -21.269 -9.836 23.387 1.00 74.38 72 THR A N 1
ATOM 549 C CA . THR A 1 72 ? -20.397 -11.005 23.163 1.00 74.38 72 THR A CA 1
ATOM 550 C C . THR A 1 72 ? -19.082 -10.672 22.425 1.00 74.38 72 THR A C 1
ATOM 552 O O . THR A 1 72 ? -18.508 -11.548 21.780 1.00 74.38 72 THR A O 1
ATOM 555 N N . ASP A 1 73 ? -18.625 -9.412 22.460 1.00 57.84 73 ASP A N 1
ATOM 556 C CA . ASP A 1 73 ? -17.340 -8.869 21.952 1.00 57.84 73 ASP A CA 1
ATOM 557 C C . ASP A 1 73 ? -16.976 -9.096 20.466 1.00 57.84 73 ASP A C 1
ATOM 559 O O . ASP A 1 73 ? -15.865 -8.768 20.016 1.00 57.84 73 ASP A O 1
ATOM 563 N N . ASN A 1 74 ? -17.902 -9.618 19.657 1.00 55.56 74 ASN A N 1
ATOM 564 C CA . ASN A 1 74 ? -17.590 -10.041 18.289 1.00 55.56 74 ASN A CA 1
ATOM 565 C C . ASN A 1 74 ? -18.735 -9.879 17.274 1.00 55.56 74 ASN A C 1
ATOM 567 O O . ASN A 1 74 ? -18.670 -10.438 16.178 1.00 55.56 74 ASN A O 1
ATOM 571 N N . TYR A 1 75 ? -19.797 -9.136 17.604 1.00 64.56 75 TYR A N 1
ATOM 572 C CA . TYR A 1 75 ? -20.908 -8.963 16.671 1.00 64.56 75 TYR A CA 1
ATOM 573 C C . TYR A 1 75 ? -20.621 -7.870 15.637 1.00 64.56 75 TYR A C 1
ATOM 575 O O . TYR A 1 75 ? -20.629 -6.683 15.958 1.00 64.56 75 TYR A O 1
ATOM 583 N N . MET A 1 76 ? -20.385 -8.288 14.387 1.00 66.88 76 MET A N 1
ATOM 584 C CA . MET A 1 76 ? -20.337 -7.438 13.184 1.00 66.88 76 MET A CA 1
ATOM 585 C C . MET A 1 76 ? -19.523 -6.145 13.347 1.00 66.88 76 MET A C 1
ATOM 587 O O . MET A 1 76 ? -19.854 -5.118 12.776 1.00 66.88 76 MET A O 1
ATOM 591 N N . GLY A 1 77 ? -18.445 -6.202 14.130 1.00 72.31 77 GLY A N 1
ATOM 592 C CA . GLY A 1 77 ? -17.534 -5.089 14.359 1.00 72.31 77 GLY A CA 1
ATOM 593 C C . GLY A 1 77 ? -17.988 -4.044 15.377 1.00 72.31 77 GLY A C 1
ATOM 594 O O . GLY A 1 77 ? -17.271 -3.076 15.561 1.00 72.31 77 GLY A O 1
ATOM 595 N N . TRP A 1 78 ? -19.083 -4.200 16.112 1.00 83.12 78 TRP A N 1
ATOM 596 C CA . TRP A 1 78 ? -19.291 -3.376 17.308 1.00 83.12 78 TRP A CA 1
ATOM 597 C C . TRP A 1 78 ? -18.256 -3.725 18.383 1.00 83.12 78 TRP A C 1
ATOM 599 O O . TRP A 1 78 ? -18.015 -4.903 18.658 1.00 83.12 78 TRP A O 1
ATOM 609 N N . LYS A 1 79 ? -17.609 -2.709 18.961 1.00 86.19 79 LYS A N 1
ATOM 610 C CA . LYS A 1 79 ? -16.578 -2.877 19.991 1.00 86.19 79 LYS A CA 1
ATOM 611 C C . LYS A 1 79 ? -16.964 -2.132 21.258 1.00 86.19 79 LYS A C 1
ATOM 613 O O . LYS A 1 79 ? -17.376 -0.978 21.140 1.00 86.19 79 LYS A O 1
ATOM 618 N N . PRO A 1 80 ? -16.838 -2.765 22.439 1.00 86.12 80 PRO A N 1
ATOM 619 C CA . PRO A 1 80 ? -17.068 -2.074 23.696 1.00 86.12 80 PRO A CA 1
ATOM 620 C C . PRO A 1 80 ? -16.050 -0.945 23.843 1.00 86.12 80 PRO A C 1
ATOM 622 O O . PRO A 1 80 ? -14.876 -1.105 23.502 1.00 86.12 80 PRO A O 1
ATOM 625 N N . CYS A 1 81 ? -16.500 0.193 24.349 1.00 84.81 81 CYS A N 1
ATOM 626 C CA . CYS A 1 81 ? -15.648 1.339 24.616 1.00 84.81 81 CYS A CA 1
ATOM 627 C C . CYS A 1 81 ? -16.137 2.103 25.848 1.00 84.81 81 CYS A C 1
ATOM 629 O O . CYS A 1 81 ? -17.192 1.822 26.422 1.00 84.81 81 CYS A O 1
ATOM 631 N N . THR A 1 82 ? -15.337 3.064 26.289 1.00 87.62 82 THR A N 1
ATOM 632 C CA . THR A 1 82 ? -15.749 4.033 27.299 1.00 87.62 82 THR A CA 1
ATOM 633 C C . THR A 1 82 ? -16.741 5.035 26.708 1.00 87.62 82 THR A C 1
ATOM 635 O O . THR A 1 82 ? -16.789 5.272 25.502 1.00 87.62 82 THR A O 1
ATOM 638 N N . MET A 1 83 ? -17.508 5.686 27.581 1.00 85.25 83 MET A N 1
ATOM 639 C CA . MET A 1 83 ? -18.407 6.780 27.205 1.00 85.25 83 MET A CA 1
ATOM 640 C C . MET A 1 83 ? -17.684 7.883 26.407 1.00 85.25 83 MET A C 1
ATOM 642 O O . MET A 1 83 ? -18.206 8.376 25.409 1.00 85.25 83 MET A O 1
ATOM 646 N N . GLN A 1 84 ? -16.461 8.237 26.820 1.00 84.94 84 GLN A N 1
ATOM 647 C CA . GLN A 1 84 ? -15.646 9.246 26.142 1.00 84.94 84 GLN A CA 1
ATOM 648 C C . GLN A 1 84 ? -15.247 8.793 24.732 1.00 84.94 84 GLN A C 1
ATOM 650 O O . GLN A 1 84 ? -15.436 9.536 23.773 1.00 84.94 84 GLN A O 1
ATOM 655 N N . GLU A 1 85 ? -14.757 7.561 24.587 1.00 84.62 85 GLU A N 1
ATOM 656 C CA . GLU A 1 85 ? -14.377 6.995 23.287 1.00 84.62 85 GLU A CA 1
ATOM 657 C C . GLU A 1 85 ? -15.577 6.875 22.339 1.00 84.62 85 GLU A C 1
ATOM 659 O O . GLU A 1 85 ? -15.443 7.089 21.136 1.00 84.62 85 GLU A O 1
ATOM 664 N N . ALA A 1 86 ? -16.766 6.573 22.862 1.00 88.25 86 ALA A N 1
ATOM 665 C CA . ALA A 1 86 ? -17.995 6.528 22.077 1.00 88.25 86 ALA A CA 1
ATOM 666 C C . ALA A 1 86 ? -18.365 7.915 21.517 1.00 88.25 86 ALA A C 1
ATOM 668 O O . ALA A 1 86 ? -18.700 8.046 20.337 1.00 88.25 86 ALA A O 1
ATOM 669 N N . GLN A 1 87 ? -18.234 8.967 22.332 1.00 91.19 87 GLN A N 1
ATOM 670 C CA . GLN A 1 87 ? -18.442 10.341 21.875 1.00 91.19 87 GLN A CA 1
ATOM 671 C C . GLN A 1 87 ? -17.355 10.786 20.885 1.00 91.19 87 GLN A C 1
ATOM 673 O O . GLN A 1 87 ? -17.652 11.456 19.894 1.00 91.19 87 GLN A O 1
ATOM 678 N N . GLU A 1 88 ? -16.097 10.405 21.110 1.00 86.00 88 GLU A N 1
ATOM 679 C CA . GLU A 1 88 ? -14.998 10.643 20.170 1.00 86.00 88 GLU A CA 1
ATOM 680 C C . GLU A 1 88 ? -15.226 9.921 18.833 1.00 86.00 88 GLU A C 1
ATOM 682 O O . GLU A 1 88 ? -14.964 10.492 17.773 1.00 86.00 88 GLU A O 1
ATOM 687 N N . ALA A 1 89 ? -15.775 8.705 18.846 1.00 85.94 89 ALA A N 1
ATOM 688 C CA . ALA A 1 89 ? -16.152 7.977 17.639 1.00 85.94 89 ALA A CA 1
ATOM 689 C C . ALA A 1 89 ? -17.237 8.726 16.846 1.00 85.94 89 ALA A C 1
ATOM 691 O O . ALA A 1 89 ? -17.040 8.992 15.656 1.00 85.94 89 ALA A O 1
ATOM 692 N N . ALA A 1 90 ? -18.312 9.171 17.504 1.00 87.62 90 ALA A N 1
ATOM 693 C CA . ALA A 1 90 ? -19.350 9.997 16.879 1.00 87.62 90 ALA A CA 1
ATOM 694 C C . ALA A 1 90 ? -18.768 11.307 16.311 1.00 87.62 90 ALA A C 1
ATOM 696 O O . ALA A 1 90 ? -19.015 11.671 15.160 1.00 87.62 90 ALA A O 1
ATOM 697 N N . ASN A 1 91 ? -17.884 11.966 17.067 1.00 83.69 91 ASN A N 1
ATOM 698 C CA . ASN A 1 91 ? -17.130 13.148 16.634 1.00 83.69 91 ASN A CA 1
ATOM 699 C C . ASN A 1 91 ? -16.215 12.889 15.425 1.00 83.69 91 ASN A C 1
ATOM 701 O O . ASN A 1 91 ? -15.819 13.828 14.739 1.00 83.69 91 ASN A O 1
ATOM 705 N N . ASN A 1 92 ? -15.869 11.640 15.147 1.00 82.38 92 ASN A N 1
ATOM 706 C CA . ASN A 1 92 ? -15.088 11.237 13.982 1.00 82.38 92 ASN A CA 1
ATOM 707 C C . ASN A 1 92 ? -15.963 10.657 12.857 1.00 82.38 92 ASN A C 1
ATOM 709 O O . ASN A 1 92 ? -15.428 10.055 11.922 1.00 82.38 92 ASN A O 1
ATOM 713 N N . GLY A 1 93 ? -17.289 10.819 12.957 1.00 82.88 93 GLY A N 1
ATOM 714 C CA . GLY A 1 93 ? -18.281 10.317 12.006 1.00 82.88 93 GLY A CA 1
ATOM 715 C C . GLY A 1 93 ? -18.401 8.796 11.984 1.00 82.88 93 GLY A C 1
ATOM 716 O O . GLY A 1 93 ? -18.720 8.213 10.950 1.00 82.88 93 GLY A O 1
ATOM 717 N N . THR A 1 94 ? -18.090 8.153 13.107 1.00 87.56 94 THR A N 1
ATOM 718 C CA . THR A 1 94 ? -18.214 6.709 13.303 1.00 87.56 94 THR A CA 1
ATOM 719 C C . THR A 1 94 ? -19.451 6.425 14.144 1.00 87.56 94 THR A C 1
ATOM 721 O O . THR A 1 94 ? -19.669 7.083 15.157 1.00 87.56 94 THR A O 1
ATOM 724 N N . ALA A 1 95 ? -20.254 5.445 13.726 1.00 90.06 95 ALA A N 1
ATOM 725 C CA . ALA A 1 95 ? -21.456 5.051 14.451 1.00 90.06 95 ALA A CA 1
ATOM 726 C C . ALA A 1 95 ? -21.117 4.630 15.886 1.00 90.06 95 ALA A C 1
ATOM 728 O O . ALA A 1 95 ? -20.220 3.815 16.105 1.00 90.06 95 ALA A O 1
ATOM 729 N N . ALA A 1 96 ? -21.843 5.174 16.857 1.00 93.00 96 ALA A N 1
ATOM 730 C CA . ALA A 1 96 ? -21.669 4.856 18.265 1.00 93.00 96 ALA A CA 1
ATOM 731 C C . ALA A 1 96 ? -23.025 4.771 18.974 1.00 93.00 96 ALA A C 1
ATOM 733 O O . ALA A 1 96 ? -23.970 5.483 18.622 1.00 93.00 96 ALA A O 1
ATOM 734 N N . ILE A 1 97 ? -23.113 3.878 19.960 1.00 93.94 97 ILE A N 1
ATOM 735 C CA . ILE A 1 97 ? -24.326 3.604 20.732 1.00 93.94 97 ILE A CA 1
ATOM 736 C C . ILE A 1 97 ? -24.050 3.550 22.229 1.00 93.94 97 ILE A C 1
ATOM 738 O O . ILE A 1 97 ? -22.982 3.116 22.661 1.00 93.94 97 ILE A O 1
ATOM 742 N N . GLY A 1 98 ? -25.067 3.916 23.004 1.00 93.94 98 GLY A N 1
ATOM 743 C CA . GLY A 1 98 ? -25.248 3.483 24.387 1.00 93.94 98 GLY A CA 1
ATOM 744 C C . GLY A 1 98 ? -26.427 2.512 24.468 1.00 93.94 98 GLY A C 1
ATOM 745 O O . GLY A 1 98 ? -27.477 2.773 23.882 1.00 93.94 98 GLY A O 1
ATOM 746 N N . ILE A 1 99 ? -26.273 1.385 25.163 1.00 94.06 99 ILE A N 1
ATOM 747 C CA . ILE A 1 99 ? -27.313 0.352 25.262 1.00 94.06 99 ILE A CA 1
ATOM 748 C C . ILE A 1 99 ? -27.329 -0.348 26.632 1.00 94.06 99 ILE A C 1
ATOM 750 O O . ILE A 1 99 ? -26.278 -0.641 27.206 1.00 94.06 99 ILE A O 1
ATOM 754 N N . SER A 1 100 ? -28.529 -0.628 27.140 1.00 91.62 100 SER A N 1
ATOM 755 C CA . SER A 1 100 ? -28.842 -1.488 28.295 1.00 91.62 100 SER A CA 1
ATOM 756 C C . SER A 1 100 ? -29.852 -2.571 27.877 1.00 91.62 100 SER A C 1
ATOM 758 O O . SER A 1 100 ? -30.193 -2.687 26.702 1.00 91.62 100 SER A O 1
ATOM 760 N N . GLU A 1 101 ? -30.356 -3.369 28.822 1.00 89.25 101 GLU A N 1
ATOM 761 C CA . GLU A 1 101 ? -3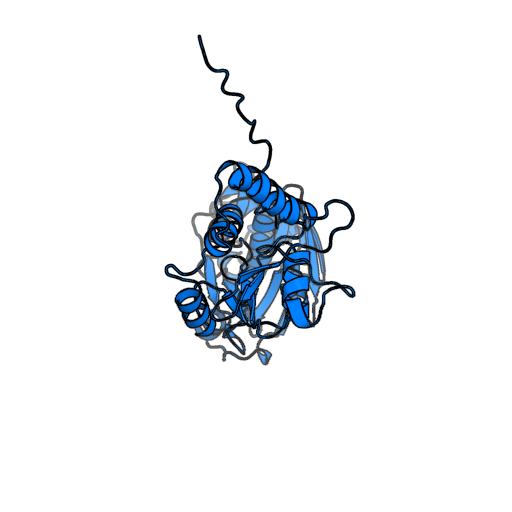1.377 -4.393 28.535 1.00 89.25 101 GLU A CA 1
ATOM 762 C C . GLU A 1 101 ? -32.713 -3.814 28.023 1.00 89.25 101 GLU A C 1
ATOM 764 O O . GLU A 1 101 ? -33.481 -4.522 27.372 1.00 89.25 101 GLU A O 1
ATOM 769 N N . ASP A 1 102 ? -32.993 -2.539 28.301 1.00 89.06 102 ASP A N 1
ATOM 770 C CA . ASP A 1 102 ? -34.279 -1.874 28.065 1.00 89.06 102 ASP A CA 1
ATOM 771 C C . ASP A 1 102 ? -34.179 -0.537 27.309 1.00 89.06 102 ASP A C 1
ATOM 773 O O . ASP A 1 102 ? -35.198 -0.004 26.866 1.00 89.06 102 ASP A O 1
ATOM 777 N N . LYS A 1 103 ? -32.969 0.002 27.116 1.00 89.19 103 LYS A N 1
ATOM 778 C CA . LYS A 1 103 ? -32.735 1.306 26.488 1.00 89.19 103 LYS A CA 1
ATOM 779 C C . LYS A 1 103 ? -31.656 1.224 25.416 1.00 89.19 103 LYS A C 1
ATOM 781 O O . LYS A 1 103 ? -30.624 0.588 25.603 1.00 89.19 103 LYS A O 1
ATOM 786 N N . ILE A 1 104 ? -31.866 1.937 24.311 1.00 90.88 104 ILE A N 1
ATOM 787 C CA . ILE A 1 104 ? -30.871 2.145 23.256 1.00 90.88 104 ILE A CA 1
ATOM 788 C C . ILE A 1 104 ? -30.847 3.619 22.851 1.00 90.88 104 ILE A C 1
ATOM 790 O O . ILE A 1 104 ? -31.895 4.232 22.653 1.00 90.88 104 ILE A O 1
ATOM 794 N N . VAL A 1 105 ? -29.646 4.180 22.734 1.00 92.25 105 VAL A N 1
ATOM 795 C CA . VAL A 1 105 ? -29.413 5.552 22.280 1.00 92.25 105 VAL A CA 1
ATOM 796 C C . VAL A 1 105 ? -28.309 5.580 21.228 1.00 92.25 105 VAL A C 1
ATOM 798 O O . VAL A 1 105 ? -27.256 4.962 21.391 1.00 92.25 105 VAL A O 1
ATOM 801 N N . VAL A 1 106 ? -28.545 6.311 20.143 1.00 93.06 106 VAL A N 1
ATOM 802 C CA . VAL A 1 106 ? -27.536 6.652 19.137 1.00 93.06 106 VAL A CA 1
ATOM 803 C C . VAL A 1 106 ? -26.779 7.885 19.602 1.00 93.06 106 VAL A C 1
ATOM 805 O O . VAL A 1 106 ? -27.400 8.873 19.992 1.00 93.06 106 VAL A O 1
ATOM 808 N N . LEU A 1 107 ? -25.449 7.855 19.528 1.00 94.12 107 LEU A N 1
ATOM 809 C CA . LEU A 1 107 ? -24.640 9.018 19.872 1.00 94.12 107 LEU A CA 1
ATOM 810 C C . LEU A 1 107 ? -24.466 9.950 18.669 1.00 94.12 107 LEU A C 1
ATOM 812 O O . LEU A 1 107 ? -23.930 9.533 17.638 1.00 94.12 107 LEU A O 1
ATOM 816 N N . SER A 1 108 ? -24.895 11.207 18.793 1.00 92.06 108 SER A N 1
ATOM 817 C CA . SER A 1 108 ? -24.624 12.276 17.821 1.00 92.06 108 SER A CA 1
ATOM 818 C C . SER A 1 108 ? -23.259 12.931 18.052 1.00 92.06 108 SER A C 1
ATOM 820 O O . SER A 1 108 ? -22.705 12.906 19.153 1.00 92.06 108 SER A O 1
ATOM 822 N N . ALA A 1 109 ? -22.686 13.526 17.003 1.00 89.06 109 ALA A N 1
ATOM 823 C CA . ALA A 1 109 ? -21.438 14.270 17.123 1.00 89.06 109 ALA A CA 1
ATOM 824 C C . ALA A 1 109 ? -21.670 15.598 17.855 1.00 89.06 109 ALA A C 1
ATOM 826 O O . ALA A 1 109 ? -22.671 16.284 17.630 1.00 89.06 109 ALA A O 1
ATOM 827 N N . ASN A 1 110 ? -20.694 15.992 18.667 1.00 88.06 110 ASN A N 1
ATOM 828 C CA . ASN A 1 110 ? -20.586 17.336 19.207 1.00 88.06 110 ASN A CA 1
ATOM 829 C C . ASN A 1 110 ? -20.054 18.266 18.099 1.00 88.06 110 ASN A C 1
ATOM 831 O O . ASN A 1 110 ? -18.841 18.346 17.841 1.00 88.06 110 ASN A O 1
ATOM 835 N N . ASP A 1 111 ? -21.004 18.863 17.381 1.00 82.44 111 ASP A N 1
ATOM 836 C CA . ASP A 1 111 ? -20.814 19.780 16.260 1.00 82.44 111 ASP A CA 1
ATOM 837 C C . ASP A 1 111 ? -21.709 21.010 16.467 1.00 82.44 111 ASP A C 1
ATOM 839 O O . ASP A 1 111 ? -22.936 20.914 16.414 1.00 82.44 111 ASP A O 1
ATOM 843 N N . GLU A 1 112 ? -21.086 22.158 16.734 1.00 81.81 112 GLU A N 1
ATOM 844 C CA . GLU A 1 112 ? -21.790 23.422 16.982 1.00 81.81 112 GLU A CA 1
ATOM 845 C C . GLU A 1 112 ? -22.420 24.008 15.709 1.00 81.81 112 GLU A C 1
ATOM 847 O O . GLU A 1 112 ? -23.411 24.733 15.789 1.00 81.81 112 GLU A O 1
ATOM 852 N N . GLU A 1 113 ? -21.870 23.702 14.526 1.00 75.31 113 GLU A N 1
ATOM 853 C CA . GLU A 1 113 ? -22.411 24.197 13.256 1.00 75.31 113 GLU A CA 1
ATOM 854 C C . GLU A 1 113 ? -23.677 23.447 12.838 1.00 75.31 113 GLU A C 1
ATOM 856 O O . GLU A 1 113 ? -24.543 24.017 12.174 1.00 75.31 113 GLU A O 1
ATOM 861 N N . GLN A 1 114 ? -23.757 22.163 13.182 1.00 76.38 114 GLN A N 1
ATOM 862 C CA . GLN A 1 114 ? -24.826 21.256 12.800 1.00 76.38 114 GLN A CA 1
ATOM 863 C C . GLN A 1 114 ? -25.241 20.372 13.989 1.00 76.38 114 GLN A C 1
ATOM 865 O O . GLN A 1 114 ? -24.998 19.158 13.972 1.00 76.38 114 GLN A O 1
ATOM 870 N N . PRO A 1 115 ? -25.878 20.951 15.022 1.00 83.88 115 PRO A N 1
ATOM 871 C CA . PRO A 1 115 ? -26.361 20.192 16.168 1.00 83.88 115 PRO A CA 1
ATOM 872 C C . PRO A 1 115 ? -27.520 19.269 15.772 1.00 83.88 115 PRO A C 1
ATOM 874 O O . PRO A 1 115 ? -28.289 19.565 14.854 1.00 83.88 115 PRO A O 1
ATOM 877 N N . VAL A 1 116 ? -27.664 18.156 16.494 1.00 84.12 116 VAL A N 1
ATOM 878 C CA . VAL A 1 116 ? -28.794 17.226 16.350 1.00 84.12 116 VAL A CA 1
ATOM 879 C C . VAL A 1 116 ? -29.772 17.435 17.495 1.00 84.12 116 VAL A C 1
ATOM 881 O O . VAL A 1 116 ? -29.370 17.581 18.656 1.00 84.12 116 VAL A O 1
ATOM 884 N N . THR A 1 117 ? -31.064 17.419 17.171 1.00 82.38 117 THR A N 1
ATOM 885 C CA . THR A 1 117 ? -32.120 17.500 18.183 1.00 82.38 117 THR A CA 1
ATOM 886 C C . THR A 1 117 ? -32.075 16.265 19.085 1.00 82.38 117 THR A C 1
ATOM 888 O O . THR A 1 117 ? -32.186 15.137 18.610 1.00 82.38 117 THR A O 1
ATOM 891 N N . GLN A 1 118 ? -31.924 16.477 20.392 1.00 82.69 118 GLN A N 1
ATOM 892 C CA . GLN A 1 118 ? -31.887 15.402 21.386 1.00 82.69 118 GLN A CA 1
ATOM 893 C C . GLN A 1 118 ? -33.267 14.740 21.506 1.00 82.69 118 GLN A C 1
ATOM 895 O O . GLN A 1 118 ? -34.285 15.431 21.583 1.00 82.69 118 GLN A O 1
ATOM 900 N N . THR A 1 119 ? -33.313 13.409 21.528 1.00 82.00 119 THR A N 1
ATOM 901 C CA . THR A 1 119 ? -34.557 12.624 21.626 1.00 82.00 119 THR A CA 1
ATOM 902 C C . THR A 1 119 ? -34.377 11.444 22.583 1.00 82.00 119 THR A C 1
ATOM 904 O O . THR A 1 119 ? -33.284 11.212 23.093 1.00 82.00 119 THR A O 1
ATOM 907 N N . ALA A 1 120 ? -35.429 10.651 22.813 1.00 78.81 120 ALA A N 1
ATOM 908 C CA . ALA A 1 120 ? -35.307 9.408 23.582 1.00 78.81 120 ALA A CA 1
ATOM 909 C C . ALA A 1 120 ? -34.318 8.403 22.950 1.00 78.81 120 ALA A C 1
ATOM 911 O O . ALA A 1 120 ? -33.758 7.576 23.664 1.00 78.81 120 ALA A O 1
ATOM 912 N N . SER A 1 121 ? -34.086 8.494 21.635 1.00 82.94 121 SER A N 1
ATOM 913 C CA . SER A 1 121 ? -33.272 7.551 20.854 1.00 82.94 121 SER A CA 1
ATOM 914 C C . SER A 1 121 ? -31.940 8.132 20.374 1.00 82.94 121 SER A C 1
ATOM 916 O O . SER A 1 121 ? -31.125 7.390 19.834 1.00 82.94 121 SER A O 1
ATOM 918 N N . VAL A 1 122 ? -31.706 9.439 20.534 1.00 85.00 122 VAL A N 1
ATOM 919 C CA . VAL A 1 122 ? -30.499 10.135 20.058 1.00 85.00 122 VAL A CA 1
ATOM 920 C C . VAL A 1 122 ? -29.988 11.083 21.133 1.00 85.00 122 VAL A C 1
ATOM 922 O O . VAL A 1 122 ? -30.744 11.926 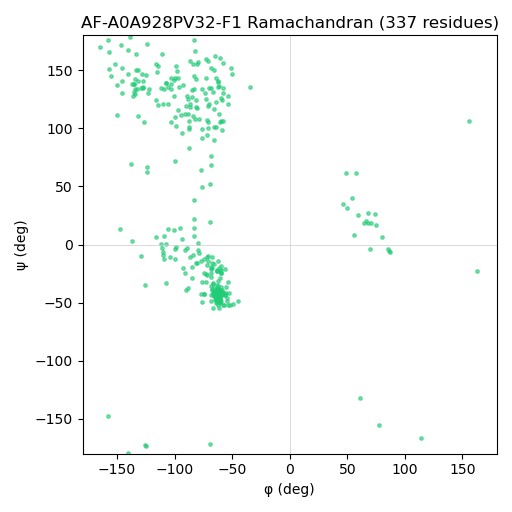21.617 1.00 85.00 122 VAL A O 1
ATOM 925 N N . MET A 1 123 ? -28.704 10.956 21.467 1.00 86.50 123 MET A N 1
ATOM 926 C CA . MET A 1 123 ? -28.043 11.704 22.532 1.00 86.50 123 MET A CA 1
ATOM 927 C C . MET A 1 123 ? -26.675 12.235 22.084 1.00 86.50 123 MET A C 1
ATOM 929 O O . MET A 1 123 ? -25.897 11.508 21.480 1.00 86.50 123 MET A O 1
ATOM 933 N N . THR A 1 124 ? -26.333 13.471 22.430 1.00 84.19 124 THR A N 1
ATOM 934 C CA . THR A 1 124 ? -24.953 13.973 22.430 1.00 84.19 124 THR A CA 1
ATOM 935 C C . THR A 1 124 ? -24.456 13.953 23.867 1.00 84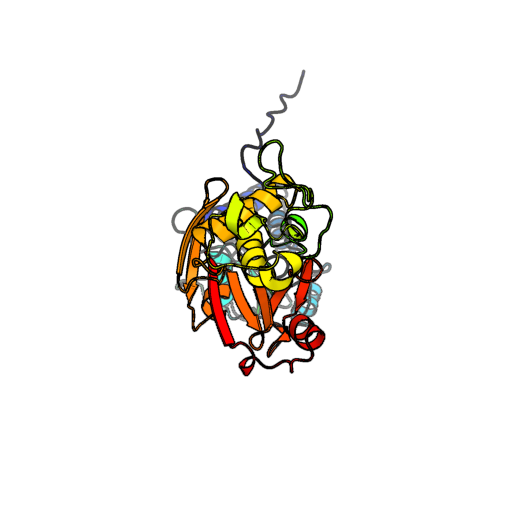.19 124 THR A C 1
ATOM 937 O O . THR A 1 124 ? -25.125 14.497 24.740 1.00 84.19 124 THR A O 1
ATOM 940 N N . LEU A 1 125 ? -23.296 13.346 24.113 1.00 81.81 125 LEU A N 1
ATOM 941 C CA . LEU A 1 125 ? -22.656 13.372 25.423 1.00 81.81 125 LEU A CA 1
ATOM 942 C C . LEU A 1 125 ? -21.801 14.633 25.536 1.00 81.81 125 LEU A C 1
ATOM 944 O O . LEU A 1 125 ? -20.843 14.834 24.784 1.00 81.81 125 LEU A O 1
ATOM 948 N N . ASP A 1 126 ? -22.151 15.476 26.492 1.00 76.31 126 ASP A N 1
ATOM 949 C CA . ASP A 1 126 ? -21.446 16.703 26.836 1.00 76.31 126 ASP A CA 1
ATOM 950 C C . ASP A 1 126 ? -21.407 16.903 28.359 1.00 76.31 126 ASP A C 1
ATOM 952 O O . ASP A 1 126 ? -21.912 16.092 29.138 1.00 76.31 126 ASP A O 1
ATOM 956 N N . GLU A 1 127 ? -20.803 18.006 28.795 1.00 69.06 127 GLU A N 1
ATOM 957 C CA . GLU A 1 127 ? -20.718 18.381 30.211 1.00 69.06 127 GLU A CA 1
ATOM 958 C C . GLU A 1 127 ? -22.083 18.626 30.883 1.00 69.06 127 GLU A C 1
ATOM 960 O O . GLU A 1 127 ? -22.165 18.645 32.110 1.00 69.06 127 GLU A O 1
ATOM 965 N N . ASN A 1 128 ? -23.159 18.766 30.102 1.00 70.19 128 ASN A N 1
ATOM 966 C CA . ASN A 1 128 ? -24.521 19.005 30.578 1.00 70.19 128 ASN A CA 1
ATOM 967 C C . ASN A 1 128 ? -25.369 17.726 30.617 1.00 70.19 128 ASN A C 1
ATOM 969 O O . ASN A 1 128 ? -26.527 17.753 31.047 1.00 70.19 128 ASN A O 1
ATOM 973 N N . THR A 1 129 ? -24.815 16.593 30.185 1.00 75.75 129 THR A N 1
ATOM 974 C CA . THR A 1 129 ? -25.529 15.321 30.162 1.00 75.75 129 THR A CA 1
ATOM 975 C C . THR A 1 129 ? -25.737 14.808 31.585 1.00 75.75 129 THR A C 1
ATOM 977 O O . THR A 1 129 ? -24.795 14.548 32.332 1.00 75.75 129 THR A O 1
ATOM 980 N N . SER A 1 130 ? -27.002 14.643 31.979 1.00 72.81 130 SER A N 1
ATOM 981 C CA . SER A 1 130 ? -27.349 14.147 33.311 1.00 72.81 130 SER A CA 1
ATOM 982 C C . SER A 1 130 ? -26.820 12.730 33.537 1.00 72.81 130 SER A C 1
ATOM 984 O O . SER A 1 130 ? -27.052 11.848 32.711 1.00 72.81 130 SER A O 1
ATOM 986 N N . ALA A 1 131 ? -26.224 12.478 34.706 1.00 68.19 131 ALA A N 1
ATOM 987 C CA . ALA A 1 131 ? -25.803 11.138 35.124 1.00 68.19 131 ALA A CA 1
ATOM 988 C C . ALA A 1 131 ? -26.950 10.107 35.056 1.00 68.19 131 ALA A C 1
ATOM 990 O O . ALA A 1 131 ? -26.719 8.955 34.712 1.00 68.19 131 ALA A O 1
ATOM 991 N N . TYR A 1 132 ? -28.200 10.530 35.287 1.00 66.12 132 TYR A N 1
ATOM 992 C CA . TYR A 1 132 ? -29.384 9.670 35.160 1.00 66.12 132 TYR A CA 1
ATOM 993 C C . TYR A 1 132 ? -29.688 9.254 33.715 1.00 66.12 132 TYR A C 1
ATOM 995 O O . TYR A 1 132 ? -30.294 8.213 33.483 1.00 66.12 132 TYR A O 1
ATOM 1003 N N . ALA A 1 133 ? -29.302 10.065 32.728 1.00 70.06 133 ALA A N 1
ATOM 1004 C CA . ALA A 1 133 ? -29.554 9.766 31.321 1.00 70.06 133 ALA A CA 1
ATOM 1005 C C . ALA A 1 133 ? -28.621 8.664 30.790 1.00 70.06 133 ALA A C 1
ATOM 1007 O O . ALA A 1 133 ? -28.984 7.972 29.833 1.00 70.06 133 ALA A O 1
ATOM 1008 N N . VAL A 1 134 ? -27.463 8.498 31.433 1.00 77.50 134 VAL A N 1
ATOM 1009 C CA . VAL A 1 134 ? -26.380 7.584 31.047 1.00 77.50 134 VAL A CA 1
ATOM 1010 C C . VAL A 1 134 ? -26.210 6.390 31.990 1.00 77.50 134 VAL A C 1
ATOM 1012 O O . VAL A 1 134 ? -25.410 5.501 31.697 1.00 77.50 134 VAL A O 1
ATOM 1015 N N . ASP A 1 135 ? -26.948 6.357 33.103 1.00 80.31 135 ASP A N 1
ATOM 1016 C CA . ASP A 1 135 ? -26.863 5.284 34.094 1.00 80.31 135 ASP A CA 1
ATOM 1017 C C . ASP A 1 135 ? -27.242 3.924 33.488 1.00 80.31 135 ASP A C 1
ATOM 1019 O O . ASP A 1 135 ? -28.184 3.808 32.703 1.00 80.31 135 ASP A O 1
ATOM 1023 N N . GLY A 1 136 ? -26.462 2.895 33.818 1.00 83.00 136 GLY A N 1
ATOM 1024 C CA . GLY A 1 136 ? -26.649 1.530 33.314 1.00 83.00 136 GLY A CA 1
ATOM 1025 C C . GLY A 1 136 ? -26.340 1.301 31.825 1.00 83.00 136 GLY A C 1
ATOM 1026 O O . GLY A 1 136 ? -26.377 0.149 31.384 1.00 83.00 136 GLY A O 1
ATOM 1027 N N . LEU A 1 137 ? -26.001 2.337 31.047 1.00 91.44 137 LEU A N 1
ATOM 1028 C CA . LEU A 1 137 ? -25.640 2.174 29.637 1.00 91.44 137 LEU A CA 1
ATOM 1029 C C . LEU A 1 137 ? -24.227 1.608 29.481 1.00 91.44 137 LEU A C 1
ATOM 1031 O O . LEU A 1 137 ? -23.260 2.090 30.074 1.00 91.44 137 LEU A O 1
ATOM 1035 N N . ARG A 1 138 ? -24.097 0.615 28.602 1.00 92.12 138 ARG A N 1
ATOM 1036 C CA . ARG A 1 138 ? -22.814 0.195 28.034 1.00 92.12 138 ARG A CA 1
ATOM 1037 C C . ARG A 1 138 ? -22.622 0.851 26.680 1.00 92.12 138 ARG A C 1
ATOM 1039 O O . ARG A 1 138 ? -23.577 0.989 25.919 1.00 92.12 138 ARG A O 1
ATOM 1046 N N . TYR A 1 139 ? -21.387 1.225 26.376 1.00 92.25 139 TYR A N 1
ATOM 1047 C CA . TYR A 1 139 ? -21.071 1.951 25.156 1.00 92.25 139 TYR A CA 1
ATOM 1048 C C . TYR A 1 139 ? -20.348 1.067 24.158 1.00 92.25 139 TYR A C 1
ATOM 1050 O O . TYR A 1 139 ? -19.465 0.286 24.520 1.00 92.25 139 TYR A O 1
ATOM 1058 N N . TYR A 1 140 ? -20.737 1.215 22.895 1.00 91.56 140 TYR A N 1
ATOM 1059 C CA . TYR A 1 140 ? -20.103 0.535 21.782 1.00 91.56 140 TYR A CA 1
ATOM 1060 C C . TYR A 1 140 ? -19.890 1.512 20.636 1.00 91.56 140 TYR A C 1
ATOM 1062 O O . TYR A 1 140 ? -20.781 2.284 20.282 1.00 91.56 140 TYR A O 1
ATOM 1070 N N . ALA A 1 141 ? -18.724 1.432 20.012 1.00 89.25 141 ALA A N 1
ATOM 1071 C CA . ALA A 1 141 ? -18.451 2.091 18.748 1.00 89.25 141 ALA A CA 1
ATOM 1072 C C . ALA A 1 141 ? -18.395 1.038 17.643 1.00 89.25 141 ALA A C 1
ATOM 1074 O O . ALA A 1 141 ? -17.857 -0.061 17.818 1.00 89.25 141 ALA A O 1
ATOM 1075 N N . TYR A 1 142 ? -18.969 1.360 16.493 1.00 83.25 142 TYR A N 1
ATOM 1076 C CA . TYR A 1 142 ? -18.886 0.505 15.330 1.00 83.25 142 TYR A CA 1
ATOM 1077 C C . TYR A 1 142 ? -17.476 0.565 14.752 1.00 83.25 142 TYR A C 1
ATOM 1079 O O . TYR A 1 142 ? -16.960 1.627 14.422 1.00 83.25 142 TYR A O 1
ATOM 1087 N N . SER A 1 143 ? -16.878 -0.608 14.612 1.00 69.81 143 SER A N 1
ATOM 1088 C CA . SER A 1 143 ? -15.654 -0.906 13.862 1.00 69.81 143 SER A CA 1
ATOM 1089 C C . SER A 1 143 ? -15.927 -1.867 12.686 1.00 69.81 143 SER A C 1
ATOM 1091 O O . SER A 1 143 ? -15.021 -2.320 11.991 1.00 69.81 143 SER A O 1
ATOM 1093 N N . GLY A 1 144 ? -17.198 -2.195 12.413 1.00 51.50 144 GLY A N 1
ATOM 1094 C CA . GLY A 1 144 ? -17.635 -3.134 11.363 1.00 51.50 144 GLY A CA 1
ATOM 1095 C C . GLY A 1 144 ? -17.732 -2.524 9.967 1.00 51.50 144 GLY A C 1
ATOM 1096 O O . GLY A 1 144 ? -18.667 -2.757 9.217 1.00 51.50 144 GLY A O 1
ATOM 1097 N N . GLY A 1 145 ? -16.803 -1.655 9.623 1.00 42.78 145 GLY A N 1
ATOM 1098 C CA . GLY A 1 145 ? -16.867 -0.780 8.446 1.00 42.78 145 GLY A CA 1
ATOM 1099 C C . GLY A 1 145 ? -15.873 0.365 8.590 1.00 42.78 145 GLY A C 1
ATOM 1100 O O . GLY A 1 145 ? -15.345 0.882 7.614 1.00 42.78 145 GLY A O 1
ATOM 1101 N N . THR A 1 146 ? -15.517 0.640 9.838 1.00 36.28 146 THR A N 1
ATOM 1102 C CA . THR A 1 146 ? -14.232 1.146 10.308 1.00 36.28 146 THR A CA 1
ATOM 1103 C C . THR A 1 146 ? -13.426 -0.030 10.856 1.00 36.28 146 THR A C 1
ATOM 1105 O O . THR A 1 146 ? -13.238 -0.161 12.062 1.00 36.28 146 THR A O 1
ATOM 1108 N N . THR A 1 147 ? -12.938 -0.910 9.974 1.00 34.81 147 THR A N 1
ATOM 1109 C CA . THR A 1 147 ? -11.781 -1.727 10.341 1.00 34.81 147 THR A CA 1
ATOM 1110 C C . THR A 1 147 ? -10.651 -0.767 10.674 1.00 34.81 147 THR A C 1
ATOM 1112 O O . THR A 1 147 ? -9.983 -0.249 9.786 1.00 34.81 147 THR A O 1
ATOM 1115 N N . ASP A 1 148 ? -10.464 -0.536 11.962 1.00 36.34 148 ASP A N 1
ATOM 1116 C CA . ASP A 1 148 ? -9.136 -0.432 12.521 1.00 36.34 148 ASP A CA 1
ATOM 1117 C C . ASP A 1 148 ? -9.022 -1.458 13.652 1.00 36.34 148 ASP A C 1
ATOM 1119 O O . ASP A 1 148 ? -9.024 -1.176 14.841 1.00 36.34 148 ASP A O 1
ATOM 1123 N N . THR A 1 149 ? -9.068 -2.735 13.280 1.00 35.84 149 THR A N 1
ATOM 1124 C CA . THR A 1 149 ? -7.973 -3.634 13.654 1.00 35.84 149 THR A CA 1
ATOM 1125 C C . THR A 1 149 ? -7.129 -4.022 12.452 1.00 35.84 149 THR A C 1
ATOM 1127 O O . THR A 1 149 ? -6.243 -4.863 12.560 1.00 35.84 149 THR A O 1
ATOM 1130 N N . THR A 1 150 ? -7.379 -3.405 11.301 1.00 38.03 150 THR A N 1
ATOM 1131 C CA . THR A 1 150 ? -6.490 -3.456 10.156 1.00 38.03 150 THR A CA 1
ATOM 1132 C C . THR A 1 150 ? -6.630 -2.164 9.366 1.00 38.03 150 THR A C 1
ATOM 1134 O O . THR A 1 150 ? -7.658 -1.973 8.717 1.00 38.03 150 THR A O 1
ATOM 1137 N N . GLU A 1 151 ? -5.607 -1.309 9.350 1.00 39.81 151 GLU A N 1
ATOM 1138 C CA . GLU A 1 151 ? -5.515 -0.255 8.339 1.00 39.81 151 GLU A CA 1
ATOM 1139 C C . GLU A 1 151 ? -5.256 -0.915 6.974 1.00 39.81 151 GLU A C 1
ATOM 1141 O O . GLU A 1 151 ? -4.141 -0.937 6.441 1.00 39.81 151 GLU A O 1
ATOM 1146 N N . HIS A 1 152 ? -6.294 -1.505 6.382 1.00 41.59 152 HIS A N 1
ATOM 1147 C CA . HIS A 1 152 ? -6.299 -1.801 4.964 1.00 41.59 152 HIS A CA 1
ATOM 1148 C C . HIS A 1 152 ? -6.434 -0.467 4.244 1.00 41.59 152 HIS A C 1
ATOM 1150 O O . HIS A 1 152 ? -7.533 0.013 3.962 1.00 41.59 152 HIS A O 1
ATOM 1156 N N . ARG A 1 153 ? -5.300 0.119 3.853 1.00 53.91 153 ARG A N 1
ATOM 1157 C CA . ARG A 1 153 ? -5.341 0.986 2.677 1.00 53.91 153 ARG A CA 1
ATOM 1158 C C . ARG A 1 153 ? -6.021 0.235 1.541 1.00 53.91 153 ARG A C 1
ATOM 1160 O O . ARG A 1 153 ? -5.909 -0.990 1.453 1.00 53.91 153 ARG A O 1
ATOM 1167 N N . ILE A 1 154 ? -6.667 0.970 0.633 1.00 54.94 154 ILE A N 1
ATOM 1168 C CA . ILE A 1 154 ? -7.164 0.446 -0.650 1.00 54.94 154 ILE A CA 1
ATOM 1169 C C . ILE A 1 154 ? -5.949 0.123 -1.540 1.00 54.94 154 ILE A C 1
ATOM 1171 O O . ILE A 1 154 ? -5.818 0.611 -2.653 1.00 54.94 154 ILE A O 1
ATOM 1175 N N . PHE A 1 155 ? -4.996 -0.643 -1.022 1.00 62.78 155 PHE A N 1
ATOM 1176 C CA . PHE A 1 155 ? -3.866 -1.193 -1.721 1.00 62.78 155 PHE A CA 1
ATOM 1177 C C . PHE A 1 155 ? -4.255 -2.630 -2.057 1.00 62.78 155 PHE A C 1
ATOM 1179 O O . PHE A 1 155 ? -4.293 -3.506 -1.197 1.00 62.78 155 PHE A O 1
ATOM 1186 N N . ASN A 1 156 ? -4.638 -2.850 -3.309 1.00 71.19 156 ASN A N 1
ATOM 1187 C CA . ASN A 1 156 ? -5.156 -4.127 -3.784 1.00 71.19 156 ASN A CA 1
ATOM 1188 C C . ASN A 1 156 ? -4.362 -4.619 -5.003 1.00 71.19 156 ASN A C 1
ATOM 1190 O O . ASN A 1 156 ? -3.343 -4.040 -5.391 1.00 71.19 156 ASN A O 1
ATOM 1194 N N . SER A 1 157 ? -4.841 -5.695 -5.625 1.00 77.31 157 SER A N 1
ATOM 1195 C CA . SER A 1 157 ? -4.212 -6.322 -6.789 1.00 77.31 157 SER A CA 1
ATOM 1196 C C . SER A 1 157 ? -3.993 -5.390 -7.983 1.00 77.31 157 SER A C 1
ATOM 1198 O O . SER A 1 157 ? -3.126 -5.680 -8.803 1.00 77.31 157 SER A O 1
ATOM 1200 N N . ASN A 1 158 ? -4.715 -4.270 -8.077 1.00 77.75 158 ASN A N 1
ATOM 1201 C CA . ASN A 1 158 ? -4.584 -3.310 -9.173 1.00 77.75 158 ASN A CA 1
ATOM 1202 C C . ASN A 1 158 ? -3.280 -2.515 -9.132 1.00 77.75 158 ASN A C 1
ATOM 1204 O O . ASN A 1 158 ? -2.953 -1.885 -10.127 1.00 77.75 158 ASN A O 1
ATOM 1208 N N . TYR A 1 159 ? -2.535 -2.518 -8.026 1.00 87.19 159 TYR A N 1
ATOM 1209 C CA . TYR A 1 159 ? -1.272 -1.774 -7.918 1.00 87.19 159 TYR A CA 1
ATOM 1210 C C . TYR A 1 159 ? -0.054 -2.689 -7.847 1.00 87.19 159 TYR A C 1
ATOM 1212 O O . TYR A 1 159 ? 1.073 -2.204 -7.815 1.00 87.19 159 TYR A O 1
ATOM 1220 N N . LEU A 1 160 ? -0.264 -4.009 -7.820 1.00 88.62 160 LEU A N 1
ATOM 1221 C CA . LEU A 1 160 ? 0.812 -4.979 -7.666 1.00 88.62 160 LEU A CA 1
ATOM 1222 C C . LEU A 1 160 ? 1.688 -5.032 -8.911 1.00 88.62 160 LEU A C 1
ATOM 1224 O O . LEU A 1 160 ? 1.195 -5.136 -10.036 1.00 88.62 160 LEU A O 1
ATOM 1228 N N . ILE A 1 161 ? 2.997 -5.031 -8.678 1.00 94.94 161 ILE A N 1
ATOM 1229 C CA . ILE A 1 161 ? 4.017 -5.276 -9.690 1.00 94.94 161 ILE A CA 1
ATOM 1230 C C . ILE A 1 161 ? 4.709 -6.578 -9.323 1.00 94.94 161 ILE A C 1
ATOM 1232 O O . ILE A 1 161 ? 5.312 -6.694 -8.259 1.00 94.94 161 ILE A O 1
ATOM 1236 N N . ASN A 1 162 ? 4.641 -7.556 -10.222 1.00 93.12 162 ASN A N 1
ATOM 1237 C CA . ASN A 1 162 ? 5.459 -8.755 -10.128 1.00 93.12 162 ASN A CA 1
ATOM 1238 C C . ASN A 1 162 ? 6.791 -8.493 -10.847 1.00 93.12 162 ASN A C 1
ATOM 1240 O O . ASN A 1 162 ? 6.818 -8.365 -12.071 1.00 93.12 162 ASN A O 1
ATOM 1244 N N . GLN A 1 163 ? 7.901 -8.435 -10.107 1.00 93.81 163 GLN A N 1
ATOM 1245 C CA . GLN A 1 163 ? 9.220 -8.135 -10.678 1.00 93.81 163 GLN A CA 1
ATOM 1246 C C . GLN A 1 163 ? 9.686 -9.190 -11.693 1.00 93.81 163 GLN A C 1
ATOM 1248 O O . GLN A 1 163 ? 10.523 -8.900 -12.543 1.00 93.81 163 GLN A O 1
ATOM 1253 N N . VAL A 1 164 ? 9.151 -10.417 -11.617 1.00 92.25 164 VAL A N 1
ATOM 1254 C CA . VAL A 1 164 ? 9.451 -11.503 -12.563 1.00 92.25 164 VAL A CA 1
ATOM 1255 C C . VAL A 1 164 ? 8.419 -11.600 -13.694 1.00 92.25 164 VAL A C 1
ATOM 1257 O O . VAL A 1 164 ? 8.362 -12.605 -14.396 1.00 92.25 164 VAL A O 1
ATOM 1260 N N . ASN A 1 165 ? 7.577 -10.579 -13.881 1.00 89.50 165 ASN A N 1
ATOM 1261 C CA . ASN A 1 165 ? 6.580 -10.567 -14.945 1.00 89.50 165 ASN A CA 1
ATOM 1262 C C . ASN A 1 165 ? 7.237 -10.382 -16.322 1.00 89.50 165 ASN A C 1
ATOM 1264 O O . ASN A 1 165 ? 7.674 -9.290 -16.683 1.00 89.50 165 ASN A O 1
ATOM 1268 N N . ALA A 1 166 ? 7.264 -11.456 -17.112 1.00 89.12 166 ALA A N 1
ATOM 1269 C CA . ALA A 1 166 ? 7.800 -11.453 -18.472 1.00 89.12 166 ALA A CA 1
ATOM 1270 C C . ALA A 1 166 ? 6.930 -10.696 -19.487 1.00 89.12 166 ALA A C 1
ATOM 1272 O O . ALA A 1 166 ? 7.386 -10.465 -20.602 1.00 89.12 166 ALA A O 1
ATOM 1273 N N . ASN A 1 167 ? 5.709 -10.301 -19.117 1.00 90.12 167 ASN A N 1
ATOM 1274 C CA . ASN A 1 167 ? 4.785 -9.598 -20.006 1.00 90.12 167 ASN A CA 1
ATOM 1275 C C . ASN A 1 167 ? 4.954 -8.075 -19.961 1.00 90.12 167 ASN A C 1
ATOM 1277 O O . ASN A 1 167 ? 4.264 -7.382 -20.705 1.00 90.12 167 ASN A O 1
ATOM 1281 N N . ILE A 1 168 ? 5.845 -7.548 -19.108 1.00 93.00 168 ILE A N 1
ATOM 1282 C CA . ILE A 1 168 ? 6.143 -6.115 -19.099 1.00 93.00 168 ILE A CA 1
ATOM 1283 C C . ILE A 1 168 ? 7.083 -5.784 -20.251 1.00 93.00 168 ILE A C 1
ATOM 1285 O O . ILE A 1 168 ? 8.267 -6.128 -20.221 1.00 93.00 168 ILE A O 1
ATOM 1289 N N . VAL A 1 169 ? 6.544 -5.116 -21.266 1.00 94.06 169 VAL A N 1
ATOM 1290 C CA . VAL A 1 169 ? 7.243 -4.753 -22.499 1.00 94.06 169 VAL A CA 1
ATOM 1291 C C . VAL A 1 169 ? 7.397 -3.247 -22.642 1.00 94.06 169 VAL A C 1
ATOM 1293 O O . VAL A 1 169 ? 6.587 -2.472 -22.124 1.00 94.06 169 VAL A O 1
ATOM 1296 N N . TYR A 1 170 ? 8.427 -2.841 -23.381 1.00 93.56 170 TYR A N 1
ATOM 1297 C CA . TYR A 1 170 ? 8.650 -1.441 -23.728 1.00 93.56 170 TYR A CA 1
ATOM 1298 C C . TYR A 1 170 ? 7.453 -0.847 -24.488 1.00 93.56 170 TYR A C 1
ATOM 1300 O O . TYR A 1 170 ? 6.959 -1.466 -25.436 1.00 93.56 170 TYR A O 1
ATOM 1308 N N . PRO A 1 171 ? 7.001 0.370 -24.135 1.00 89.75 171 PRO A N 1
ATOM 1309 C CA . PRO A 1 171 ? 6.174 1.175 -25.021 1.00 89.75 171 PRO A CA 1
ATOM 1310 C C . PRO A 1 171 ? 6.893 1.447 -26.349 1.00 89.75 171 PRO A C 1
ATOM 1312 O O . PRO A 1 171 ? 8.125 1.417 -26.435 1.00 89.75 171 PRO A O 1
ATOM 1315 N N . SER A 1 172 ? 6.116 1.732 -27.393 1.00 83.69 172 SER A N 1
ATOM 1316 C CA . SER A 1 172 ? 6.657 2.026 -28.722 1.00 83.69 172 SER A CA 1
ATOM 1317 C C . SER A 1 172 ? 7.703 3.146 -28.667 1.00 83.69 172 SER A C 1
ATOM 1319 O O . SER A 1 172 ? 7.432 4.218 -28.135 1.00 83.69 172 SER A O 1
ATOM 1321 N N . GLY A 1 173 ? 8.884 2.898 -29.241 1.00 80.69 173 GLY A N 1
ATOM 1322 C CA . GLY A 1 173 ? 9.977 3.874 -29.333 1.00 80.69 173 GLY A CA 1
ATOM 1323 C C . GLY A 1 173 ? 10.904 3.963 -28.116 1.00 80.69 173 GLY A C 1
ATOM 1324 O O . GLY A 1 173 ? 11.901 4.671 -28.189 1.00 80.69 173 GLY A O 1
ATOM 1325 N N . GLU A 1 174 ? 10.638 3.236 -27.025 1.00 82.69 174 GLU A N 1
ATOM 1326 C CA . GLU A 1 174 ? 11.476 3.289 -25.812 1.00 82.69 174 GLU A CA 1
ATOM 1327 C C . GLU A 1 174 ? 12.476 2.131 -25.671 1.00 82.69 174 GLU A C 1
ATOM 1329 O O . GLU A 1 174 ? 13.277 2.097 -24.737 1.00 82.69 174 GLU A O 1
ATOM 1334 N N . LYS A 1 175 ? 12.436 1.167 -26.591 1.00 86.06 175 LYS A N 1
ATOM 1335 C CA . LYS A 1 175 ? 13.263 -0.039 -26.540 1.00 86.06 175 LYS A CA 1
ATOM 1336 C C . LYS A 1 175 ? 14.747 0.293 -26.808 1.00 86.06 175 LYS A C 1
ATOM 1338 O O . LYS A 1 175 ? 15.058 0.766 -27.900 1.00 86.06 175 LYS A O 1
ATOM 1343 N N . PRO A 1 176 ? 15.677 -0.010 -25.883 1.00 83.94 176 PRO A N 1
ATOM 1344 C CA . PRO A 1 176 ? 17.096 0.322 -26.032 1.00 83.94 176 PRO A CA 1
ATOM 1345 C C . PRO A 1 176 ? 17.917 -0.727 -26.805 1.00 83.94 176 PRO A C 1
ATOM 1347 O O . PRO A 1 176 ? 19.077 -0.471 -27.123 1.00 83.94 176 PRO A O 1
ATOM 1350 N N . GLY A 1 177 ? 17.358 -1.914 -27.070 1.00 77.31 177 GLY A N 1
ATOM 1351 C CA . GLY A 1 177 ? 18.083 -3.051 -27.646 1.00 77.31 177 GLY A CA 1
ATOM 1352 C C . GLY A 1 177 ? 17.191 -4.089 -28.336 1.00 77.31 177 GLY A C 1
ATOM 1353 O O . GLY A 1 177 ? 16.164 -3.764 -28.934 1.00 77.31 177 GLY A O 1
ATOM 1354 N N . THR A 1 178 ? 17.588 -5.365 -28.292 1.00 73.25 178 THR A N 1
ATOM 1355 C CA . THR A 1 178 ? 16.865 -6.477 -28.945 1.00 73.25 178 THR A CA 1
ATOM 1356 C C . THR A 1 178 ? 15.833 -7.152 -28.040 1.00 73.25 178 THR A C 1
ATOM 1358 O O . THR A 1 178 ? 14.843 -7.673 -28.558 1.00 73.25 178 THR A O 1
ATOM 1361 N N . GLU A 1 179 ? 15.989 -7.071 -26.718 1.00 76.88 179 GLU A N 1
ATOM 1362 C CA . GLU A 1 179 ? 15.034 -7.592 -25.735 1.00 76.88 179 GLU A CA 1
ATOM 1363 C C . GLU A 1 179 ? 13.782 -6.704 -25.678 1.00 76.88 179 GLU A C 1
ATOM 1365 O O . GLU A 1 179 ? 13.872 -5.481 -25.617 1.00 76.88 179 GLU A O 1
ATOM 1370 N N . ASN A 1 180 ? 12.594 -7.308 -25.753 1.00 86.62 180 ASN A N 1
ATOM 1371 C CA . ASN A 1 180 ? 11.336 -6.554 -25.692 1.00 86.62 180 ASN A CA 1
ATOM 1372 C C . ASN A 1 180 ? 10.794 -6.449 -24.260 1.00 86.62 180 ASN A C 1
ATOM 1374 O O . ASN A 1 180 ? 9.973 -5.583 -23.970 1.00 86.62 180 ASN A O 1
ATOM 1378 N N . ARG A 1 181 ? 11.243 -7.336 -23.367 1.00 92.56 181 ARG A N 1
ATOM 1379 C CA . ARG A 1 181 ? 10.775 -7.439 -21.986 1.00 92.56 181 ARG A CA 1
ATOM 1380 C C . ARG A 1 181 ? 11.586 -6.507 -21.095 1.00 92.56 181 ARG A C 1
ATOM 1382 O O . ARG A 1 181 ? 12.689 -6.849 -20.672 1.00 92.56 181 ARG A O 1
ATOM 1389 N N . ALA A 1 182 ? 11.018 -5.353 -20.763 1.00 94.19 182 ALA A N 1
ATOM 1390 C CA . ALA A 1 182 ? 11.713 -4.291 -20.040 1.00 94.19 182 ALA A CA 1
ATOM 1391 C C . ALA A 1 182 ? 12.321 -4.765 -18.709 1.00 94.19 182 ALA A C 1
ATOM 1393 O O . ALA A 1 182 ? 13.421 -4.357 -18.351 1.00 94.19 182 ALA A O 1
ATOM 1394 N N . PHE A 1 183 ? 11.657 -5.674 -17.985 1.00 95.19 183 PHE A N 1
ATOM 1395 C CA . PHE A 1 183 ? 12.174 -6.155 -16.696 1.00 95.19 183 PHE A CA 1
ATOM 1396 C C . PHE A 1 183 ? 13.311 -7.177 -16.810 1.00 95.19 183 PHE A C 1
ATOM 1398 O O . PHE A 1 183 ? 13.982 -7.458 -15.816 1.00 95.19 183 PHE A O 1
ATOM 1405 N N . TYR A 1 184 ? 13.522 -7.734 -18.001 1.00 94.94 184 TYR A N 1
ATOM 1406 C CA . TYR A 1 184 ? 14.554 -8.724 -18.302 1.00 94.94 184 TYR A CA 1
ATOM 1407 C C . TYR A 1 184 ? 15.726 -8.111 -19.072 1.00 94.94 184 TYR A C 1
ATOM 1409 O O . TYR A 1 184 ? 16.756 -8.766 -19.214 1.00 94.94 184 TYR A O 1
ATOM 1417 N N . ASP A 1 185 ? 15.584 -6.876 -19.553 1.00 94.19 185 ASP A N 1
ATOM 1418 C CA . ASP A 1 185 ? 16.599 -6.210 -20.354 1.00 94.19 185 ASP A CA 1
ATOM 1419 C C . ASP A 1 185 ? 17.697 -5.602 -19.456 1.00 94.19 185 ASP A C 1
ATOM 1421 O O . ASP A 1 185 ? 17.410 -4.710 -18.646 1.00 94.19 185 ASP A O 1
ATOM 1425 N N . PRO A 1 186 ? 18.965 -6.039 -19.577 1.00 91.94 186 PRO A N 1
ATOM 1426 C CA . PRO A 1 186 ? 20.073 -5.449 -18.827 1.00 91.94 186 PRO A CA 1
ATOM 1427 C C . PRO A 1 186 ? 20.373 -3.992 -19.219 1.00 91.94 186 PRO A C 1
ATOM 1429 O O . PRO A 1 186 ? 21.045 -3.278 -18.472 1.00 91.94 186 PRO A O 1
ATOM 1432 N N . LEU A 1 187 ? 19.880 -3.525 -20.370 1.00 93.56 187 LEU A N 1
ATOM 1433 C CA . LEU A 1 187 ? 20.043 -2.148 -20.834 1.00 93.56 187 LEU A CA 1
ATOM 1434 C C . LEU A 1 187 ? 19.001 -1.191 -20.252 1.00 93.56 187 LEU A C 1
ATOM 1436 O O . LEU A 1 187 ? 19.165 0.022 -20.392 1.00 93.56 187 LEU A O 1
ATOM 1440 N N . PHE A 1 188 ? 17.969 -1.690 -19.561 1.00 95.12 188 PHE A N 1
ATOM 1441 C CA . PHE A 1 188 ? 16.946 -0.843 -18.946 1.00 95.12 188 PHE A CA 1
ATOM 1442 C C . PHE A 1 188 ? 17.570 0.227 -18.039 1.00 95.12 188 PHE A C 1
ATOM 1444 O O . PHE A 1 188 ? 17.344 1.421 -18.223 1.00 95.12 188 PHE A O 1
ATOM 1451 N N . TYR A 1 189 ? 18.432 -0.167 -17.100 1.00 95.50 189 TYR A N 1
ATOM 1452 C CA . TYR A 1 189 ? 19.024 0.794 -16.170 1.00 95.50 189 TYR A CA 1
ATOM 1453 C C . TYR A 1 189 ? 19.887 1.847 -16.871 1.00 95.50 189 TYR A C 1
ATOM 1455 O O . TYR A 1 189 ? 19.727 3.042 -16.622 1.00 95.50 189 TYR A O 1
ATOM 1463 N N . ARG A 1 190 ? 20.788 1.411 -17.755 1.00 94.00 190 ARG A N 1
ATOM 1464 C CA . ARG A 1 190 ? 21.797 2.284 -18.369 1.00 94.00 190 ARG A CA 1
ATOM 1465 C C . ARG A 1 190 ? 21.212 3.163 -19.464 1.00 94.00 190 ARG A C 1
ATOM 1467 O O . ARG A 1 190 ? 21.425 4.369 -19.444 1.00 94.00 190 ARG A O 1
ATOM 1474 N N . THR A 1 191 ? 20.472 2.570 -20.392 1.00 92.81 191 THR A N 1
ATOM 1475 C CA . THR A 1 191 ? 20.033 3.257 -21.609 1.00 92.81 191 THR A CA 1
ATOM 1476 C C . THR A 1 191 ? 18.709 3.986 -21.413 1.00 92.81 191 THR A C 1
ATOM 1478 O O . THR A 1 191 ? 18.542 5.085 -21.929 1.00 92.81 191 THR A O 1
ATOM 1481 N N . VAL A 1 192 ? 17.774 3.417 -20.643 1.00 94.12 192 VAL A N 1
ATOM 1482 C CA . VAL A 1 192 ? 16.437 4.015 -20.443 1.00 94.12 192 VAL A CA 1
ATOM 1483 C C . VAL A 1 192 ? 16.431 4.962 -19.247 1.00 94.12 192 VAL A C 1
ATOM 1485 O O . VAL A 1 192 ? 15.809 6.023 -19.297 1.00 94.12 192 VAL A O 1
ATOM 1488 N N . CYS A 1 193 ? 17.131 4.591 -18.172 1.00 96.00 193 CYS A N 1
ATOM 1489 C CA . CYS A 1 193 ? 17.122 5.334 -16.910 1.00 96.00 193 CYS A CA 1
ATOM 1490 C C . CYS A 1 193 ? 18.422 6.109 -16.624 1.00 96.00 193 CYS A C 1
ATOM 1492 O O . CYS A 1 193 ? 18.528 6.739 -15.571 1.00 96.00 193 CYS A O 1
ATOM 1494 N N . GLY A 1 194 ? 19.423 6.056 -17.510 1.00 95.50 194 GLY A N 1
ATOM 1495 C CA . GLY A 1 194 ? 20.685 6.792 -17.357 1.00 95.50 194 GLY A CA 1
ATOM 1496 C C . GLY A 1 194 ? 21.538 6.377 -16.150 1.00 95.50 194 GLY A C 1
ATOM 1497 O O . GLY A 1 194 ? 22.398 7.140 -15.718 1.00 95.50 194 GLY A O 1
ATOM 1498 N N . LYS A 1 195 ? 21.299 5.195 -15.569 1.00 96.38 195 LYS A N 1
ATOM 1499 C CA . LYS A 1 195 ? 22.011 4.679 -14.388 1.00 96.38 195 LYS A CA 1
ATOM 1500 C C . LYS A 1 195 ? 23.268 3.938 -14.827 1.00 96.38 195 LYS A C 1
ATOM 1502 O O . LYS A 1 195 ? 23.254 2.724 -15.011 1.00 96.38 195 LYS A O 1
ATOM 1507 N N . SER A 1 196 ? 24.346 4.681 -15.066 1.00 95.31 196 SER A N 1
ATOM 1508 C CA . SER A 1 196 ? 25.586 4.159 -15.658 1.00 95.31 196 SER A CA 1
ATOM 1509 C C . SER A 1 196 ? 26.395 3.254 -14.723 1.00 95.31 196 SER A C 1
ATOM 1511 O O . SER A 1 196 ? 27.246 2.506 -15.202 1.00 95.31 196 SER A O 1
ATOM 1513 N N . GLY A 1 197 ? 26.144 3.304 -13.413 1.00 93.94 197 GLY A N 1
ATOM 1514 C CA . GLY A 1 197 ? 26.757 2.419 -12.416 1.00 93.94 197 GLY A CA 1
ATOM 1515 C C . GLY A 1 197 ? 26.015 1.089 -12.272 1.00 93.94 197 GLY A C 1
ATOM 1516 O O . GLY A 1 197 ? 26.624 0.048 -12.038 1.00 93.94 197 GLY A O 1
ATOM 1517 N N . ALA A 1 198 ? 24.709 1.092 -12.538 1.00 94.94 198 ALA A N 1
ATOM 1518 C CA . ALA A 1 198 ? 23.851 -0.073 -12.387 1.00 94.94 198 ALA A CA 1
ATOM 1519 C C . ALA A 1 198 ? 24.195 -1.216 -13.361 1.00 94.94 198 ALA A C 1
ATOM 1521 O O . ALA A 1 198 ? 24.649 -1.016 -14.496 1.00 94.94 198 ALA A O 1
ATOM 1522 N N . SER A 1 199 ? 23.937 -2.445 -12.920 1.00 92.31 199 SER A N 1
ATOM 1523 C CA . SER A 1 199 ? 24.054 -3.667 -13.720 1.00 92.31 199 SER A CA 1
ATOM 1524 C C . SER A 1 199 ? 22.902 -4.627 -13.407 1.00 92.31 199 SER A C 1
ATOM 1526 O O . SER A 1 199 ? 22.157 -4.436 -12.446 1.00 92.31 199 SER A O 1
ATOM 1528 N N . GLY A 1 200 ? 22.731 -5.659 -14.234 1.00 93.88 200 GLY A N 1
ATOM 1529 C CA . GLY A 1 200 ? 21.644 -6.623 -14.072 1.00 93.88 200 GLY A CA 1
ATOM 1530 C C . GLY A 1 200 ? 20.297 -6.088 -14.557 1.00 93.88 200 GLY A C 1
ATOM 1531 O O . GLY A 1 200 ? 20.233 -5.238 -15.437 1.00 93.88 200 GLY A O 1
ATOM 1532 N N . THR A 1 201 ? 19.210 -6.636 -14.016 1.00 96.00 201 THR A N 1
ATOM 1533 C CA . THR A 1 201 ? 17.842 -6.424 -14.517 1.00 96.00 201 THR A CA 1
ATOM 1534 C C . THR A 1 201 ? 16.879 -6.104 -13.373 1.00 96.00 201 THR A C 1
ATOM 1536 O O . THR A 1 201 ? 17.176 -6.384 -12.205 1.00 96.00 201 THR A O 1
ATOM 1539 N N . ILE A 1 202 ? 15.697 -5.564 -13.690 1.00 97.19 202 ILE A N 1
ATOM 1540 C CA . ILE A 1 202 ? 14.618 -5.380 -12.700 1.00 97.19 202 ILE A CA 1
ATOM 1541 C C . ILE A 1 202 ? 14.209 -6.730 -12.101 1.00 97.19 202 ILE A C 1
ATOM 1543 O O . ILE A 1 202 ? 14.049 -6.842 -10.888 1.00 97.19 202 ILE A O 1
ATOM 1547 N N . LYS A 1 203 ? 14.136 -7.787 -12.918 1.00 95.88 203 LYS A N 1
ATOM 1548 C CA . LYS A 1 203 ? 13.852 -9.150 -12.454 1.00 95.88 203 LYS A CA 1
ATOM 1549 C C . LYS A 1 203 ? 14.806 -9.617 -11.356 1.00 95.88 203 LYS A C 1
ATOM 1551 O O . LYS A 1 203 ? 14.364 -10.253 -10.398 1.00 95.88 203 LYS A O 1
ATOM 1556 N N . ALA A 1 204 ? 16.106 -9.386 -11.542 1.00 94.25 204 ALA A N 1
ATOM 1557 C CA . ALA A 1 204 ? 17.140 -9.923 -10.662 1.00 94.25 204 ALA A CA 1
ATOM 1558 C C . ALA A 1 204 ? 17.246 -9.150 -9.341 1.00 94.25 204 ALA A C 1
ATOM 1560 O O . ALA A 1 204 ? 17.333 -9.777 -8.288 1.00 94.25 204 ALA A O 1
ATOM 1561 N N . SER A 1 205 ? 17.191 -7.814 -9.395 1.00 92.62 205 SER A N 1
ATOM 1562 C CA . SER A 1 205 ? 17.536 -6.962 -8.242 1.00 92.62 205 SER A CA 1
ATOM 1563 C C . SER A 1 205 ? 16.574 -5.790 -8.009 1.00 92.62 205 SER A C 1
ATOM 1565 O O . SER A 1 205 ? 16.770 -4.999 -7.094 1.00 92.62 205 SER A O 1
ATOM 1567 N N . GLY A 1 206 ? 15.503 -5.669 -8.794 1.00 96.44 206 GLY A N 1
ATOM 1568 C CA . GLY A 1 206 ? 14.606 -4.510 -8.792 1.00 96.44 206 GLY A CA 1
ATOM 1569 C C . GLY A 1 206 ? 13.517 -4.508 -7.717 1.00 96.44 206 GLY A C 1
ATOM 1570 O O . GLY A 1 206 ? 12.582 -3.719 -7.836 1.00 96.44 206 GLY A O 1
ATOM 1571 N N . CYS A 1 207 ? 13.587 -5.354 -6.682 1.00 97.81 207 CYS A N 1
ATOM 1572 C CA . CYS A 1 207 ? 12.530 -5.457 -5.662 1.00 97.81 207 CYS A CA 1
ATOM 1573 C C . CYS A 1 207 ? 12.225 -4.106 -4.987 1.00 97.81 207 CYS A C 1
ATOM 1575 O O . CYS A 1 207 ? 11.059 -3.734 -4.857 1.00 97.81 207 CYS A O 1
ATOM 1577 N N . GLY A 1 208 ? 13.250 -3.324 -4.631 1.00 98.06 208 GLY A N 1
ATOM 1578 C CA . GLY A 1 208 ? 13.066 -1.997 -4.027 1.00 98.06 208 GLY A CA 1
ATOM 1579 C C . GLY A 1 208 ? 12.424 -0.990 -4.984 1.00 98.06 208 GLY A C 1
ATOM 1580 O O . GLY A 1 208 ? 11.512 -0.258 -4.600 1.00 98.06 208 GLY A O 1
ATOM 1581 N N . ILE A 1 209 ? 12.845 -1.008 -6.250 1.00 98.62 209 ILE A N 1
ATOM 1582 C CA . ILE A 1 209 ? 12.278 -0.174 -7.318 1.00 98.62 209 ILE A CA 1
ATOM 1583 C C . ILE A 1 209 ? 10.805 -0.527 -7.539 1.00 98.62 209 ILE A C 1
ATOM 1585 O O . ILE A 1 209 ? 9.967 0.368 -7.618 1.00 98.62 209 ILE A O 1
ATOM 1589 N N . CYS A 1 210 ? 10.472 -1.820 -7.573 1.00 98.69 210 CYS A N 1
ATOM 1590 C CA . CYS A 1 210 ? 9.095 -2.285 -7.704 1.00 98.69 210 CYS A CA 1
ATOM 1591 C C . CYS A 1 210 ? 8.240 -1.846 -6.511 1.00 98.69 210 CYS A C 1
ATOM 1593 O O . CYS A 1 210 ? 7.110 -1.431 -6.721 1.00 98.69 210 CYS A O 1
ATOM 1595 N N . CYS A 1 211 ? 8.764 -1.859 -5.279 1.00 98.62 211 CYS A N 1
ATOM 1596 C CA . CYS A 1 211 ? 8.039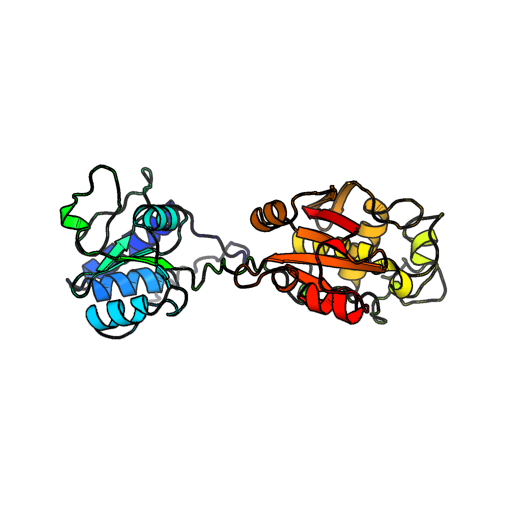 -1.350 -4.107 1.00 98.62 211 CYS A CA 1
ATOM 1597 C C . CYS A 1 211 ? 7.693 0.138 -4.235 1.00 98.62 211 CYS A C 1
ATOM 1599 O O . CYS A 1 211 ? 6.557 0.539 -3.987 1.00 98.62 211 CYS A O 1
ATOM 1601 N N . LEU A 1 212 ? 8.659 0.955 -4.658 1.00 98.50 212 LEU A N 1
ATOM 1602 C CA . LEU A 1 212 ? 8.441 2.385 -4.853 1.00 98.50 212 LEU A CA 1
ATOM 1603 C C . LEU A 1 212 ? 7.483 2.666 -6.027 1.00 98.50 212 LEU A C 1
ATOM 1605 O O . LEU A 1 212 ? 6.627 3.542 -5.926 1.00 98.50 212 LEU A O 1
ATOM 1609 N N . ALA A 1 213 ? 7.574 1.891 -7.108 1.00 98.62 213 ALA A N 1
ATOM 1610 C CA . ALA A 1 213 ? 6.670 1.975 -8.253 1.00 98.62 213 ALA A CA 1
ATOM 1611 C C . ALA A 1 213 ? 5.233 1.543 -7.907 1.00 98.62 213 ALA A C 1
ATOM 1613 O O . ALA A 1 213 ? 4.280 2.208 -8.301 1.00 98.62 213 ALA A O 1
ATOM 1614 N N . MET A 1 214 ? 5.073 0.473 -7.124 1.00 98.06 214 MET A N 1
ATOM 1615 C CA . MET A 1 214 ? 3.789 0.028 -6.574 1.00 98.06 214 MET A CA 1
ATOM 1616 C C . MET A 1 214 ? 3.119 1.141 -5.758 1.00 98.06 214 MET A C 1
ATOM 1618 O O . MET A 1 214 ? 1.926 1.401 -5.919 1.00 98.06 214 MET A O 1
ATOM 1622 N N . TYR A 1 215 ? 3.895 1.852 -4.934 1.00 97.19 215 TYR A N 1
ATOM 1623 C CA . TYR A 1 215 ? 3.394 3.016 -4.211 1.00 97.19 215 TYR A CA 1
ATOM 1624 C C . TYR A 1 215 ? 2.990 4.165 -5.147 1.00 97.19 215 TYR A C 1
ATOM 1626 O O . TYR A 1 215 ? 1.930 4.757 -4.961 1.00 97.19 215 TYR A O 1
ATOM 1634 N N . ALA A 1 216 ? 3.786 4.457 -6.179 1.00 96.62 216 ALA A N 1
ATOM 1635 C CA . ALA A 1 216 ? 3.467 5.501 -7.153 1.00 96.62 216 ALA A CA 1
ATOM 1636 C C . ALA A 1 216 ? 2.159 5.215 -7.918 1.00 96.62 216 ALA A C 1
ATOM 1638 O O . ALA A 1 216 ? 1.342 6.119 -8.106 1.00 96.62 216 ALA A O 1
ATOM 1639 N N . LEU A 1 217 ? 1.921 3.956 -8.306 1.00 91.81 217 LEU A N 1
ATOM 1640 C CA . LEU A 1 217 ? 0.656 3.514 -8.904 1.00 91.81 217 LEU A CA 1
ATOM 1641 C C . LEU A 1 217 ? -0.524 3.734 -7.953 1.00 91.81 217 LEU A C 1
ATOM 1643 O O . LEU A 1 217 ? -1.516 4.344 -8.344 1.00 91.81 217 LEU A O 1
ATOM 1647 N N . TYR A 1 218 ? -0.388 3.298 -6.697 1.00 91.25 218 TYR A N 1
ATOM 1648 C CA . TYR A 1 218 ? -1.405 3.498 -5.665 1.00 91.25 218 TYR A CA 1
ATOM 1649 C C . TYR A 1 218 ? -1.724 4.981 -5.454 1.00 91.25 218 TYR A C 1
ATOM 1651 O O . TYR A 1 218 ? -2.885 5.378 -5.529 1.00 91.25 218 TYR A O 1
ATOM 1659 N N . LYS A 1 219 ? -0.697 5.808 -5.241 1.00 87.44 219 LYS A N 1
ATOM 1660 C CA . LYS A 1 219 ? -0.866 7.233 -4.947 1.00 87.44 219 LYS A CA 1
ATOM 1661 C C . LYS A 1 219 ? -1.542 7.973 -6.101 1.00 87.44 219 LYS A C 1
ATOM 1663 O O . LYS A 1 219 ? -2.445 8.762 -5.860 1.00 87.44 219 LYS A O 1
ATOM 1668 N N . SER A 1 220 ? -1.144 7.671 -7.337 1.00 83.75 220 SER A N 1
ATOM 1669 C CA . SER A 1 220 ? -1.721 8.262 -8.555 1.00 83.75 220 SER A CA 1
ATOM 1670 C C . SER A 1 220 ? -3.056 7.652 -8.994 1.00 83.75 220 SER A C 1
ATOM 1672 O O . SER A 1 220 ? -3.649 8.120 -9.967 1.00 83.75 220 SER A O 1
ATOM 1674 N N . GLY A 1 221 ? -3.534 6.596 -8.326 1.00 82.75 221 GLY A N 1
ATOM 1675 C CA . GLY A 1 221 ? -4.754 5.882 -8.707 1.00 82.75 221 GLY A CA 1
ATOM 1676 C C . GLY A 1 221 ? -4.662 5.152 -10.055 1.00 82.75 221 GLY A C 1
ATOM 1677 O O . GLY A 1 221 ? -5.691 4.860 -10.666 1.00 82.75 221 GLY A O 1
ATOM 1678 N N . GLN A 1 222 ? -3.454 4.864 -10.549 1.00 82.88 222 GLN A N 1
ATOM 1679 C CA . GLN A 1 222 ? -3.250 4.165 -11.818 1.00 82.88 222 GLN A CA 1
ATOM 1680 C C . GLN A 1 222 ? -3.200 2.649 -11.613 1.00 82.88 222 GLN A C 1
ATOM 1682 O O . GLN A 1 222 ? -2.405 2.143 -10.825 1.00 82.88 222 GLN A O 1
ATOM 1687 N N . SER A 1 223 ? -4.006 1.901 -12.371 1.00 84.50 223 SER A N 1
ATOM 1688 C CA . SER A 1 223 ? -3.954 0.435 -12.362 1.00 84.50 223 SER A CA 1
ATOM 1689 C C . SER A 1 223 ? -2.686 -0.101 -13.034 1.00 84.50 223 SER A C 1
ATOM 1691 O O . SER A 1 223 ? -2.080 0.551 -13.887 1.00 84.50 223 SER A O 1
ATOM 1693 N N . ASN A 1 224 ? -2.304 -1.325 -12.695 1.00 88.38 224 ASN A N 1
ATOM 1694 C CA . ASN A 1 224 ? -1.103 -2.030 -13.131 1.00 88.38 224 ASN A CA 1
ATOM 1695 C C . ASN A 1 224 ? -1.195 -2.568 -14.571 1.00 88.38 224 ASN A C 1
ATOM 1697 O O . ASN A 1 224 ? -0.848 -3.711 -14.859 1.00 88.38 224 ASN A O 1
ATOM 1701 N N . THR A 1 225 ? -1.597 -1.734 -15.525 1.00 92.19 225 THR A N 1
ATOM 1702 C CA . THR A 1 225 ? -1.439 -2.044 -16.954 1.00 92.19 225 THR A CA 1
ATOM 1703 C C . THR A 1 225 ? 0.046 -2.121 -17.339 1.00 92.19 225 THR A C 1
ATOM 1705 O O . THR A 1 225 ? 0.899 -1.595 -16.623 1.00 92.19 225 THR A O 1
ATOM 1708 N N . ASN A 1 226 ? 0.375 -2.731 -18.486 1.00 92.06 226 ASN A N 1
ATOM 1709 C CA . ASN A 1 226 ? 1.758 -2.807 -18.982 1.00 92.06 226 ASN A CA 1
ATOM 1710 C C . ASN A 1 226 ? 2.463 -1.437 -18.978 1.00 92.06 226 ASN A C 1
ATOM 1712 O O . ASN A 1 226 ? 3.549 -1.288 -18.423 1.00 92.06 226 ASN A O 1
ATOM 1716 N N . VAL A 1 227 ? 1.809 -0.431 -19.567 1.00 93.25 227 VAL A N 1
ATOM 1717 C CA . VAL A 1 227 ? 2.356 0.926 -19.715 1.00 93.25 227 VAL A CA 1
ATOM 1718 C C . VAL A 1 227 ? 2.532 1.597 -18.356 1.00 93.25 227 VAL A C 1
ATOM 1720 O O . VAL A 1 227 ? 3.575 2.194 -18.102 1.00 93.25 227 VAL A O 1
ATOM 1723 N N . ASN A 1 228 ? 1.553 1.466 -17.458 1.00 94.88 228 ASN A N 1
ATOM 1724 C CA . ASN A 1 228 ? 1.625 2.093 -16.141 1.00 94.88 228 ASN A CA 1
ATOM 1725 C C . ASN A 1 228 ? 2.716 1.455 -15.276 1.00 94.88 228 ASN A C 1
ATOM 1727 O O . ASN A 1 228 ? 3.499 2.178 -14.668 1.00 94.88 228 ASN A O 1
ATOM 1731 N N . GLN A 1 229 ? 2.825 0.121 -15.265 1.00 96.81 229 GLN A N 1
ATOM 1732 C CA . GLN A 1 229 ? 3.898 -0.575 -14.548 1.00 96.81 229 GLN A CA 1
ATOM 1733 C C . GLN A 1 229 ? 5.276 -0.182 -15.087 1.00 96.81 229 GLN A C 1
ATOM 1735 O O . GLN A 1 229 ? 6.167 0.144 -14.305 1.00 96.81 229 GLN A O 1
ATOM 1740 N N . TYR A 1 230 ? 5.441 -0.164 -16.414 1.00 97.38 230 TYR A N 1
ATOM 1741 C CA . TYR A 1 230 ? 6.674 0.283 -17.058 1.00 97.38 230 TYR A CA 1
ATOM 1742 C C . TYR A 1 230 ? 7.041 1.716 -16.645 1.00 97.38 230 TYR A C 1
ATOM 1744 O O . TYR A 1 230 ? 8.148 1.955 -16.161 1.00 97.38 230 TYR A O 1
ATOM 1752 N N . ASN A 1 231 ? 6.102 2.657 -16.773 1.00 97.56 231 ASN A N 1
ATOM 1753 C CA . ASN A 1 231 ? 6.332 4.065 -16.459 1.00 97.56 231 ASN A CA 1
ATOM 1754 C C . ASN A 1 231 ? 6.612 4.285 -14.969 1.00 97.56 231 ASN A C 1
ATOM 1756 O O . ASN A 1 231 ? 7.494 5.071 -14.627 1.00 97.56 231 ASN A O 1
ATOM 1760 N N . ALA A 1 232 ? 5.905 3.581 -14.082 1.00 98.25 232 ALA A N 1
ATOM 1761 C CA . ALA A 1 232 ? 6.124 3.666 -12.643 1.00 98.25 232 ALA A CA 1
ATOM 1762 C C . ALA A 1 232 ? 7.509 3.130 -12.261 1.00 98.25 232 ALA A C 1
ATOM 1764 O O . ALA A 1 232 ? 8.234 3.784 -11.513 1.00 98.25 232 ALA A O 1
ATOM 1765 N N . VAL A 1 233 ? 7.924 1.986 -12.819 1.00 98.50 233 VAL A N 1
ATOM 1766 C CA . VAL A 1 233 ? 9.268 1.430 -12.594 1.00 98.50 233 VAL A CA 1
ATOM 1767 C C . VAL A 1 233 ? 10.351 2.335 -13.173 1.00 98.50 233 VAL A C 1
ATOM 1769 O O . VAL A 1 233 ? 11.353 2.584 -12.501 1.00 98.50 233 VAL A O 1
ATOM 1772 N N . LYS A 1 234 ? 10.149 2.896 -14.369 1.00 98.00 234 LYS A N 1
ATOM 1773 C CA . LYS A 1 234 ? 11.061 3.879 -14.971 1.00 98.00 234 LYS A CA 1
ATOM 1774 C C . LYS A 1 234 ? 11.203 5.124 -14.092 1.00 98.00 234 LYS A C 1
ATOM 1776 O O . LYS A 1 234 ? 12.327 5.518 -13.796 1.00 98.00 234 LYS A O 1
ATOM 1781 N N . ALA A 1 235 ? 10.101 5.708 -13.618 1.00 98.38 235 ALA A N 1
ATOM 1782 C CA . ALA A 1 235 ? 10.122 6.882 -12.744 1.00 98.38 235 ALA A CA 1
ATOM 1783 C C . ALA A 1 235 ? 10.791 6.584 -11.390 1.00 98.38 235 ALA A C 1
ATOM 1785 O O . ALA A 1 235 ? 11.693 7.314 -10.97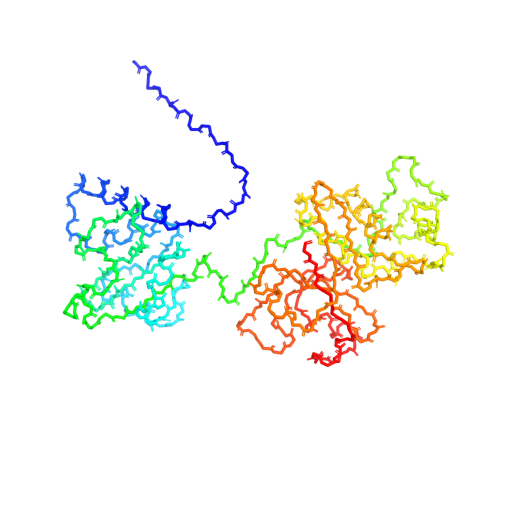0 1.00 98.38 235 ALA A O 1
ATOM 1786 N N . ALA A 1 236 ? 10.423 5.473 -10.746 1.00 98.62 236 ALA A N 1
ATOM 1787 C CA . ALA A 1 236 ? 11.042 5.022 -9.502 1.00 98.62 236 ALA A CA 1
ATOM 1788 C C . ALA A 1 236 ? 12.553 4.789 -9.666 1.00 98.62 236 ALA A C 1
ATOM 1790 O O . ALA A 1 236 ? 13.328 5.172 -8.791 1.00 98.62 236 ALA A O 1
ATOM 1791 N N . THR A 1 237 ? 12.988 4.237 -10.803 1.00 98.56 237 THR A N 1
ATOM 1792 C CA . THR A 1 237 ? 14.412 4.077 -11.129 1.00 98.56 237 THR A CA 1
ATOM 1793 C C . THR A 1 237 ? 15.081 5.437 -11.334 1.00 98.56 237 THR A C 1
ATOM 1795 O O . THR A 1 237 ? 16.065 5.752 -10.677 1.00 98.56 237 THR A O 1
ATOM 1798 N N . LEU A 1 238 ? 14.554 6.289 -12.217 1.00 98.00 238 LEU A N 1
ATOM 1799 C CA . LEU A 1 238 ? 15.149 7.591 -12.536 1.00 98.00 238 LEU A CA 1
ATOM 1800 C C . LEU A 1 238 ? 15.368 8.443 -11.285 1.00 98.00 238 LEU A C 1
ATOM 1802 O O . LEU A 1 238 ? 16.470 8.957 -11.063 1.00 98.00 238 LEU A O 1
ATOM 1806 N N . TYR A 1 239 ? 14.346 8.547 -10.441 1.00 98.12 239 TYR A N 1
ATOM 1807 C CA . TYR A 1 239 ? 14.332 9.547 -9.381 1.00 98.12 239 TYR A CA 1
ATOM 1808 C C . TYR A 1 239 ? 14.541 8.961 -7.983 1.00 98.12 239 TYR A C 1
ATOM 1810 O O . TYR A 1 239 ? 15.219 9.584 -7.158 1.00 98.12 239 TYR A O 1
ATOM 1818 N N . GLY A 1 240 ? 14.052 7.745 -7.736 1.00 98.00 240 GLY A N 1
ATOM 1819 C CA . GLY A 1 240 ? 14.140 7.060 -6.445 1.00 98.00 240 GLY A CA 1
ATOM 1820 C C . GLY A 1 240 ? 15.481 6.383 -6.155 1.00 98.00 240 GLY A C 1
ATOM 1821 O O . GLY A 1 240 ? 15.761 6.093 -4.990 1.00 98.00 240 GLY A O 1
ATOM 1822 N N . THR A 1 241 ? 16.333 6.167 -7.167 1.00 98.44 241 THR A N 1
ATOM 1823 C CA . THR A 1 241 ? 17.614 5.459 -6.995 1.00 98.44 241 THR A CA 1
ATOM 1824 C C . THR A 1 241 ? 18.852 6.311 -7.275 1.00 98.44 241 THR A C 1
ATOM 1826 O O . THR A 1 241 ? 18.808 7.286 -8.038 1.00 98.44 241 THR A O 1
ATOM 1829 N N . ASN A 1 242 ? 19.985 5.926 -6.679 1.00 97.62 242 ASN A N 1
ATOM 1830 C CA . ASN A 1 242 ? 21.324 6.427 -7.018 1.00 97.62 242 ASN A CA 1
ATOM 1831 C C . ASN A 1 242 ? 21.776 5.920 -8.414 1.00 97.62 242 ASN A C 1
ATOM 1833 O O . ASN A 1 242 ? 20.971 5.354 -9.162 1.00 97.62 242 ASN A O 1
ATOM 1837 N N . ASN A 1 243 ? 23.042 6.153 -8.784 1.00 97.31 243 ASN A N 1
ATOM 1838 C CA . ASN A 1 243 ? 23.601 5.740 -10.080 1.00 97.31 243 ASN A CA 1
ATOM 1839 C C . ASN A 1 243 ? 23.750 4.213 -10.241 1.00 97.31 243 ASN A C 1
ATOM 1841 O O . ASN A 1 243 ? 23.789 3.721 -11.368 1.00 97.31 243 ASN A O 1
ATOM 1845 N N . ASP A 1 244 ? 23.783 3.482 -9.128 1.00 97.00 244 ASP A N 1
ATOM 1846 C CA . ASP A 1 244 ? 23.924 2.023 -9.063 1.00 97.00 244 ASP A CA 1
ATOM 1847 C C . ASP A 1 244 ? 22.568 1.299 -9.006 1.00 97.00 244 ASP A C 1
ATOM 1849 O O . ASP A 1 244 ? 22.509 0.077 -8.929 1.00 97.00 244 ASP A O 1
ATOM 1853 N N . ALA A 1 245 ? 21.473 2.060 -9.126 1.00 96.69 245 ALA A N 1
ATOM 1854 C CA . ALA A 1 245 ? 20.089 1.606 -8.993 1.00 96.69 245 ALA A CA 1
ATOM 1855 C C . ALA A 1 245 ? 19.670 1.175 -7.570 1.00 96.69 245 ALA A C 1
ATOM 1857 O O . ALA A 1 245 ? 18.607 0.576 -7.397 1.00 96.69 245 ALA A O 1
ATOM 1858 N N . ASP A 1 246 ? 20.408 1.585 -6.535 1.00 96.56 246 ASP A N 1
ATOM 1859 C CA . ASP A 1 246 ? 19.992 1.421 -5.139 1.00 96.56 246 ASP A CA 1
ATOM 1860 C C . ASP A 1 246 ? 19.020 2.519 -4.706 1.00 96.56 246 ASP A C 1
ATOM 1862 O O . ASP A 1 246 ? 19.195 3.697 -5.037 1.00 96.56 246 ASP A O 1
ATOM 1866 N N . LEU A 1 247 ? 18.025 2.163 -3.888 1.00 97.31 247 LEU A N 1
ATOM 1867 C CA . LEU A 1 247 ? 17.113 3.140 -3.291 1.00 97.31 247 LEU A CA 1
ATOM 1868 C C . LEU A 1 247 ? 17.876 4.170 -2.448 1.00 97.31 247 LEU A C 1
ATOM 1870 O O . LEU A 1 247 ? 18.544 3.827 -1.465 1.00 97.31 247 LEU A O 1
ATOM 1874 N N . LYS A 1 248 ? 17.686 5.452 -2.772 1.00 97.50 248 LYS A N 1
ATOM 1875 C CA . LYS A 1 248 ? 18.235 6.574 -1.998 1.00 97.50 248 LYS A CA 1
ATOM 1876 C C . LYS A 1 248 ? 17.716 6.570 -0.556 1.00 97.50 248 LYS A C 1
ATOM 1878 O O . LYS A 1 248 ? 16.690 5.966 -0.242 1.00 97.50 248 LYS A O 1
ATOM 1883 N N . SER A 1 249 ? 18.414 7.269 0.335 1.00 96.06 249 SER A N 1
ATOM 1884 C CA . SER A 1 249 ? 17.916 7.559 1.689 1.00 96.06 249 SER A CA 1
ATOM 1885 C C . SER A 1 249 ? 16.699 8.486 1.658 1.00 96.06 249 SER A C 1
ATOM 1887 O O . SER A 1 249 ? 15.790 8.326 2.470 1.00 96.06 249 SER A O 1
ATOM 1889 N N . SER A 1 250 ? 16.654 9.405 0.694 1.00 97.31 250 SER A N 1
ATOM 1890 C CA . SER A 1 250 ? 15.495 10.240 0.408 1.00 97.31 250 SER A CA 1
ATOM 1891 C C . SER A 1 250 ? 15.349 10.541 -1.083 1.00 97.31 250 SER A C 1
ATOM 1893 O O . SER A 1 250 ? 16.324 10.540 -1.839 1.00 97.31 250 SER A O 1
ATOM 1895 N N . ALA A 1 251 ? 14.113 10.769 -1.519 1.00 97.69 251 ALA A N 1
ATOM 1896 C CA . ALA A 1 251 ? 13.796 11.198 -2.875 1.00 97.69 251 ALA A CA 1
ATOM 1897 C C . ALA A 1 251 ? 12.438 11.906 -2.909 1.00 97.69 251 ALA A C 1
ATOM 1899 O O . ALA A 1 251 ? 11.548 11.560 -2.136 1.00 97.69 251 ALA A O 1
ATOM 1900 N N . THR A 1 252 ? 12.276 12.829 -3.854 1.00 97.69 252 THR A N 1
ATOM 1901 C CA . THR A 1 252 ? 10.986 13.431 -4.207 1.00 97.69 252 THR A CA 1
ATOM 1902 C C . THR A 1 252 ? 10.875 13.462 -5.722 1.00 97.69 252 THR A C 1
ATOM 1904 O O . THR A 1 252 ? 11.820 13.875 -6.395 1.00 97.69 252 THR A O 1
ATOM 1907 N N . TYR A 1 253 ? 9.753 13.003 -6.265 1.00 97.44 253 TYR A N 1
ATOM 1908 C CA . TYR A 1 253 ? 9.475 13.039 -7.699 1.00 97.44 253 TYR A CA 1
ATOM 1909 C C . TYR A 1 253 ? 7.974 12.998 -7.963 1.00 97.44 253 TYR A C 1
ATOM 1911 O O . TYR A 1 253 ? 7.202 12.666 -7.072 1.00 97.44 253 TYR A O 1
ATOM 1919 N N . SER A 1 254 ? 7.556 13.319 -9.186 1.00 95.06 254 SER A N 1
ATOM 1920 C CA . SER A 1 254 ? 6.146 13.251 -9.568 1.00 95.06 254 SER A CA 1
ATOM 1921 C C . SER A 1 254 ? 5.835 12.030 -10.420 1.00 95.06 254 SER A C 1
ATOM 1923 O O . SER A 1 254 ? 6.617 11.652 -11.294 1.00 95.06 254 SER A O 1
ATOM 1925 N N . PHE A 1 255 ? 4.660 11.446 -10.203 1.00 94.06 255 PHE A N 1
ATOM 1926 C CA . PHE A 1 255 ? 4.113 10.382 -11.036 1.00 94.06 255 PHE A CA 1
ATOM 1927 C C . PHE A 1 255 ? 2.590 10.510 -11.120 1.00 94.06 255 PHE A C 1
ATOM 1929 O O . PHE A 1 255 ? 1.922 10.668 -10.104 1.00 94.06 255 PHE A O 1
ATOM 1936 N N . GLY A 1 256 ? 2.032 10.472 -12.333 1.00 87.50 256 GLY A N 1
ATOM 1937 C CA . GLY A 1 256 ? 0.580 10.562 -12.537 1.00 87.50 256 GLY A CA 1
ATOM 1938 C C . GLY A 1 256 ? -0.073 11.841 -11.991 1.00 87.50 256 GLY A C 1
ATOM 1939 O O . GLY A 1 256 ? -1.254 11.817 -11.670 1.00 87.50 256 GLY A O 1
ATOM 1940 N N . GLY A 1 257 ? 0.684 12.939 -11.871 1.00 87.50 257 GLY A N 1
ATOM 1941 C CA . GLY A 1 257 ? 0.220 14.203 -11.281 1.00 87.50 257 GLY A CA 1
ATOM 1942 C C . GLY A 1 257 ? 0.386 14.299 -9.760 1.00 87.50 257 GLY A C 1
ATOM 1943 O O . GLY A 1 257 ? 0.205 15.377 -9.206 1.00 87.50 257 GLY A O 1
ATOM 1944 N N . GLU A 1 258 ? 0.794 13.216 -9.101 1.00 91.00 258 GLU A N 1
ATOM 1945 C CA . GLU A 1 258 ? 1.003 13.166 -7.656 1.00 91.00 258 GLU A CA 1
ATOM 1946 C C . GLU A 1 258 ? 2.473 13.355 -7.290 1.00 91.00 258 GLU A C 1
ATOM 1948 O O . GLU A 1 258 ? 3.372 12.961 -8.038 1.00 91.00 258 GLU A O 1
ATOM 1953 N N . SER A 1 259 ? 2.720 13.942 -6.118 1.00 94.50 259 SER A N 1
ATOM 1954 C CA . SER A 1 259 ? 4.053 14.001 -5.516 1.00 94.50 259 SER A CA 1
ATOM 1955 C C . SER A 1 259 ? 4.315 12.720 -4.734 1.00 94.50 259 SER A C 1
ATOM 1957 O O . SER A 1 259 ? 3.515 12.346 -3.879 1.00 94.50 259 SER A O 1
ATOM 1959 N N . ILE A 1 260 ? 5.432 12.064 -5.033 1.00 96.44 260 ILE A N 1
ATOM 1960 C CA . ILE A 1 260 ? 5.920 10.871 -4.353 1.00 96.44 260 ILE A CA 1
ATOM 1961 C C . ILE A 1 260 ? 7.169 11.252 -3.573 1.00 96.44 260 ILE A C 1
ATOM 1963 O O . ILE A 1 260 ? 8.173 11.678 -4.151 1.00 96.44 260 ILE A O 1
ATOM 1967 N N . THR A 1 261 ? 7.127 11.057 -2.261 1.00 97.19 261 THR A N 1
ATOM 1968 C CA . THR A 1 261 ? 8.268 11.286 -1.372 1.00 97.19 261 THR A CA 1
ATOM 1969 C C . THR A 1 261 ? 8.731 9.982 -0.743 1.00 97.19 261 THR A C 1
ATOM 1971 O O . THR A 1 261 ? 7.939 9.074 -0.508 1.00 97.19 261 THR A O 1
ATOM 1974 N N . MET A 1 262 ? 10.027 9.882 -0.469 1.00 98.19 262 MET A N 1
ATOM 1975 C CA . MET A 1 262 ? 10.643 8.771 0.244 1.00 98.19 262 MET A CA 1
ATOM 1976 C C . MET A 1 262 ? 11.656 9.319 1.244 1.00 98.19 262 MET A C 1
ATOM 1978 O O . MET A 1 262 ? 12.422 10.221 0.906 1.00 98.19 262 MET A O 1
ATOM 1982 N N . ALA A 1 263 ? 11.688 8.763 2.452 1.00 97.88 263 ALA A N 1
ATOM 1983 C CA . ALA A 1 263 ? 12.665 9.109 3.483 1.00 97.88 263 ALA A CA 1
ATOM 1984 C C . ALA A 1 263 ? 12.920 7.920 4.416 1.00 97.88 263 ALA A C 1
ATOM 1986 O O . ALA A 1 263 ? 12.057 7.061 4.573 1.00 97.88 263 ALA A O 1
ATOM 1987 N N . VAL A 1 264 ? 14.084 7.862 5.063 1.00 97.12 264 VAL A N 1
ATOM 1988 C CA . VAL A 1 264 ? 14.345 6.892 6.143 1.00 97.12 264 VAL A CA 1
ATOM 1989 C C . VAL A 1 264 ? 13.387 7.147 7.311 1.00 97.12 264 VAL A C 1
ATOM 1991 O O . VAL A 1 264 ? 13.116 8.297 7.646 1.00 97.12 264 VAL A O 1
ATOM 1994 N N . THR A 1 265 ? 12.885 6.082 7.939 1.00 93.62 265 THR A N 1
ATOM 1995 C CA . THR A 1 265 ? 12.056 6.181 9.151 1.00 93.62 265 THR A CA 1
ATOM 1996 C C . THR A 1 265 ? 12.492 5.167 10.203 1.00 93.62 265 THR A C 1
ATOM 1998 O O . THR A 1 265 ? 12.832 4.029 9.877 1.00 93.62 265 THR A O 1
ATOM 2001 N N . ASN A 1 266 ? 12.449 5.571 11.472 1.00 90.12 266 ASN A N 1
ATOM 2002 C CA . ASN A 1 266 ? 12.683 4.686 12.617 1.00 90.12 266 ASN A CA 1
ATOM 2003 C C . ASN A 1 266 ? 11.378 4.221 13.278 1.00 90.12 266 ASN A C 1
ATOM 2005 O O . ASN A 1 266 ? 11.399 3.260 14.045 1.00 90.12 266 ASN A O 1
ATOM 2009 N N . SER A 1 267 ? 10.251 4.844 12.926 1.00 87.00 267 SER A N 1
ATOM 2010 C CA . SER A 1 267 ? 8.945 4.623 13.553 1.00 87.00 267 SER A CA 1
ATOM 2011 C C . SER A 1 267 ? 7.910 4.210 12.503 1.00 87.00 267 SER A C 1
ATOM 2013 O O . SER A 1 267 ? 6.950 4.944 12.279 1.00 87.00 267 SER A O 1
ATOM 2015 N N . PRO A 1 268 ? 8.093 3.059 11.823 1.00 85.88 268 PRO A N 1
ATOM 2016 C CA . PRO A 1 268 ? 7.204 2.650 10.739 1.00 85.88 268 PRO A CA 1
ATOM 2017 C C . PRO A 1 268 ? 5.757 2.473 11.204 1.00 85.88 268 PRO A C 1
ATOM 2019 O O . PRO A 1 268 ? 4.855 2.704 10.416 1.00 85.88 268 PRO A O 1
ATOM 2022 N N . ASP A 1 269 ? 5.531 2.116 12.469 1.00 80.19 269 ASP A N 1
ATOM 2023 C CA . ASP A 1 269 ? 4.187 1.960 13.026 1.00 80.19 269 ASP A CA 1
ATOM 2024 C C . ASP A 1 269 ? 3.440 3.300 13.032 1.00 80.19 269 ASP A C 1
ATOM 2026 O O . ASP A 1 269 ? 2.341 3.369 12.500 1.00 80.19 269 ASP A O 1
ATOM 2030 N N . ASN A 1 270 ? 4.078 4.381 13.499 1.00 80.25 270 ASN A N 1
ATOM 2031 C CA . ASN A 1 270 ? 3.496 5.729 13.467 1.00 80.25 270 ASN A CA 1
ATOM 2032 C C . ASN A 1 270 ? 3.216 6.194 12.034 1.00 80.25 270 ASN A C 1
ATOM 2034 O O . ASN A 1 270 ? 2.212 6.852 11.779 1.00 80.25 270 ASN A O 1
ATOM 2038 N N . GLU A 1 271 ? 4.114 5.871 11.099 1.00 83.19 271 GLU A N 1
ATOM 2039 C CA . GLU A 1 271 ? 3.926 6.211 9.688 1.00 83.19 271 GLU A CA 1
ATOM 2040 C C . GLU A 1 271 ? 2.736 5.462 9.099 1.00 83.19 271 GLU A C 1
ATOM 2042 O O . GLU A 1 271 ? 1.923 6.062 8.401 1.00 83.19 271 GLU A O 1
ATOM 2047 N N . LEU A 1 272 ? 2.625 4.171 9.410 1.00 79.12 272 LEU A N 1
ATOM 2048 C CA . LEU A 1 272 ? 1.531 3.329 8.958 1.00 79.12 272 LEU A CA 1
ATOM 2049 C C . LEU A 1 272 ? 0.203 3.836 9.529 1.00 79.12 272 LEU A C 1
ATOM 2051 O O . LEU A 1 272 ? -0.641 4.140 8.705 1.00 79.12 272 LEU A O 1
ATOM 2055 N N . THR A 1 273 ? 0.087 4.097 10.840 1.00 76.06 273 THR A N 1
ATOM 2056 C CA . THR A 1 273 ? -1.099 4.722 11.484 1.00 76.06 273 THR A CA 1
ATOM 2057 C C . THR A 1 273 ? -1.432 6.119 10.947 1.00 76.06 273 THR A C 1
ATOM 2059 O O . THR A 1 273 ? -2.555 6.599 11.029 1.00 76.06 273 THR A O 1
ATOM 2062 N N . SER A 1 274 ? -0.445 6.828 10.397 1.00 69.94 274 SER A N 1
ATOM 2063 C CA . SER A 1 274 ? -0.679 8.129 9.754 1.00 69.94 274 SER A CA 1
ATOM 2064 C C . SER A 1 274 ? -1.149 7.991 8.300 1.00 69.94 274 SER A C 1
ATOM 2066 O O . SER A 1 274 ? -1.190 8.980 7.568 1.00 69.94 274 SER A O 1
ATOM 2068 N N . GLY A 1 275 ? -1.433 6.772 7.836 1.00 69.06 275 GLY A N 1
ATOM 2069 C CA . GLY A 1 275 ? -1.806 6.481 6.458 1.00 69.06 275 GLY A CA 1
ATOM 2070 C C . GLY A 1 275 ? -0.643 6.529 5.455 1.00 69.06 275 GLY A C 1
ATOM 2071 O O . GLY A 1 275 ? -0.903 6.574 4.247 1.00 69.06 275 GLY A O 1
ATOM 2072 N N . ASN A 1 276 ? 0.628 6.491 5.898 1.00 83.44 276 ASN A N 1
ATOM 2073 C CA . ASN A 1 276 ? 1.839 6.493 5.050 1.00 83.44 276 ASN A CA 1
ATOM 2074 C C . ASN A 1 276 ? 2.430 5.094 4.872 1.00 83.44 276 ASN A C 1
ATOM 2076 O O . ASN A 1 276 ? 2.388 4.264 5.770 1.00 83.44 276 ASN A O 1
ATOM 2080 N N . CYS A 1 277 ? 2.954 4.777 3.686 1.00 93.81 277 CYS A N 1
ATOM 2081 C CA . CYS A 1 277 ? 3.432 3.422 3.376 1.00 93.81 277 CYS A CA 1
ATOM 2082 C C . CYS A 1 277 ? 4.882 3.289 3.827 1.00 93.81 277 CYS A C 1
ATOM 2084 O O . CYS A 1 277 ? 5.590 4.288 3.919 1.00 93.81 277 CYS A O 1
ATOM 2086 N N . CYS A 1 278 ? 5.353 2.067 4.051 1.00 97.19 278 CYS A N 1
ATOM 2087 C CA . CYS A 1 278 ? 6.759 1.825 4.352 1.00 97.19 278 CYS A CA 1
ATOM 2088 C C . CYS A 1 278 ? 7.374 0.820 3.380 1.00 97.19 278 CYS A C 1
ATOM 2090 O O . CYS A 1 278 ? 6.730 -0.129 2.970 1.00 97.19 278 CYS A O 1
ATOM 2092 N N . ILE A 1 279 ? 8.643 0.982 3.034 1.00 98.56 279 ILE A N 1
ATOM 2093 C CA . ILE A 1 279 ? 9.450 -0.006 2.324 1.00 98.56 279 ILE A CA 1
ATOM 2094 C C . ILE A 1 279 ? 10.412 -0.623 3.335 1.00 98.56 279 ILE A C 1
ATOM 2096 O O . ILE A 1 279 ? 11.216 0.088 3.947 1.00 98.56 279 ILE A O 1
ATOM 2100 N N . PHE A 1 280 ? 10.336 -1.941 3.508 1.00 98.44 280 PHE A N 1
ATOM 2101 C CA . PHE A 1 280 ? 11.200 -2.700 4.414 1.00 98.44 280 PHE A CA 1
ATOM 2102 C C . PHE A 1 280 ? 12.235 -3.494 3.629 1.00 98.44 280 PHE A C 1
ATOM 2104 O O . PHE A 1 280 ? 11.889 -4.154 2.651 1.00 98.44 280 PHE A O 1
ATOM 2111 N N . TYR A 1 281 ? 13.490 -3.461 4.083 1.00 97.94 281 TYR A N 1
ATOM 2112 C CA . TYR A 1 281 ? 14.561 -4.301 3.554 1.00 97.94 281 TYR A CA 1
ATOM 2113 C C . TYR A 1 281 ? 14.790 -5.512 4.455 1.00 97.94 281 TYR A C 1
ATOM 2115 O O . TYR A 1 281 ? 15.287 -5.386 5.572 1.00 97.94 281 TYR A O 1
ATOM 2123 N N . ILE A 1 282 ? 14.415 -6.690 3.970 1.00 98.00 282 ILE A N 1
ATOM 2124 C CA . ILE A 1 282 ? 14.500 -7.956 4.690 1.00 98.00 282 ILE A CA 1
ATOM 2125 C C . ILE A 1 282 ? 15.910 -8.525 4.526 1.00 98.00 282 ILE A C 1
ATOM 2127 O O . ILE A 1 282 ? 16.293 -8.960 3.438 1.00 98.00 282 ILE A O 1
ATOM 2131 N N . ALA A 1 283 ? 16.664 -8.529 5.624 1.00 95.50 283 ALA A N 1
ATOM 2132 C CA . ALA A 1 283 ? 17.960 -9.176 5.818 1.00 95.50 283 ALA A CA 1
ATOM 2133 C C . ALA A 1 283 ? 18.997 -8.893 4.720 1.00 95.50 283 ALA A C 1
ATOM 2135 O O . ALA A 1 283 ? 19.800 -9.762 4.391 1.00 95.50 283 ALA A O 1
ATOM 2136 N N . GLY A 1 284 ? 18.959 -7.706 4.106 1.00 93.75 284 GLY A N 1
ATOM 2137 C CA . GLY A 1 284 ? 19.873 -7.380 3.011 1.00 93.75 284 GLY A CA 1
ATOM 2138 C C . GLY A 1 284 ? 19.604 -8.139 1.702 1.00 93.75 284 GLY A C 1
ATOM 2139 O O . GLY A 1 284 ? 20.506 -8.248 0.879 1.00 93.75 284 GLY A O 1
ATOM 2140 N N . LYS A 1 285 ? 18.409 -8.720 1.524 1.00 93.06 285 LYS A N 1
ATOM 2141 C CA . LYS A 1 285 ? 18.092 -9.622 0.400 1.00 93.06 285 LYS A CA 1
ATOM 2142 C C . LYS A 1 285 ? 16.872 -9.218 -0.415 1.00 93.06 285 LYS A C 1
ATOM 2144 O O . LYS A 1 285 ? 16.823 -9.506 -1.607 1.00 93.06 285 LYS A O 1
ATOM 2149 N N . HIS A 1 286 ? 15.846 -8.653 0.219 1.00 97.00 286 HIS A N 1
ATOM 2150 C CA . HIS A 1 286 ? 14.560 -8.430 -0.447 1.00 97.00 286 HIS A CA 1
ATOM 2151 C C . HIS A 1 286 ? 13.826 -7.221 0.100 1.00 97.00 286 HIS A C 1
ATOM 2153 O O . HIS A 1 286 ? 13.755 -7.049 1.314 1.00 97.00 286 HIS A O 1
ATOM 2159 N N . PHE A 1 287 ? 13.250 -6.411 -0.780 1.00 98.44 287 PHE A N 1
ATOM 2160 C CA . PHE A 1 287 ? 12.393 -5.300 -0.388 1.00 98.44 287 PHE A CA 1
ATOM 2161 C C . PHE A 1 287 ? 10.918 -5.666 -0.532 1.00 98.44 287 PHE A C 1
ATOM 2163 O O . PHE A 1 287 ? 10.529 -6.312 -1.505 1.00 98.44 287 PHE A O 1
ATOM 2170 N N . VAL A 1 288 ? 10.106 -5.199 0.414 1.00 98.44 288 VAL A N 1
ATOM 2171 C CA . VAL A 1 288 ? 8.641 -5.282 0.366 1.00 98.44 288 VAL A CA 1
ATOM 2172 C C . VAL A 1 288 ? 8.019 -3.926 0.687 1.00 98.44 288 VAL A C 1
ATOM 2174 O O . VAL A 1 288 ? 8.589 -3.147 1.457 1.00 98.44 288 VAL A O 1
ATOM 2177 N N . LEU A 1 289 ? 6.845 -3.652 0.115 1.00 98.25 289 LEU A N 1
ATOM 2178 C CA . LEU A 1 289 ? 6.048 -2.469 0.429 1.00 98.25 289 LEU A CA 1
ATOM 2179 C C . LEU A 1 289 ? 5.026 -2.833 1.506 1.00 98.25 289 LEU A C 1
ATOM 2181 O O . LEU A 1 289 ? 4.085 -3.572 1.249 1.00 98.25 289 LEU A O 1
ATOM 2185 N N . VAL A 1 290 ? 5.195 -2.303 2.705 1.00 96.81 290 VAL A N 1
ATOM 2186 C CA . VAL A 1 290 ? 4.233 -2.371 3.801 1.00 96.81 290 VAL A CA 1
ATOM 2187 C C . VAL A 1 290 ? 3.157 -1.312 3.582 1.00 96.81 290 VAL A C 1
ATOM 2189 O O . VAL A 1 290 ? 3.445 -0.111 3.551 1.00 96.81 290 VAL A O 1
ATOM 2192 N N . TYR A 1 291 ? 1.918 -1.758 3.407 1.00 89.00 291 TYR A N 1
ATOM 2193 C CA . TYR A 1 291 ? 0.785 -0.878 3.111 1.00 89.00 291 TYR A CA 1
ATOM 2194 C C . TYR A 1 291 ? -0.199 -0.739 4.270 1.00 89.00 291 TYR A C 1
ATOM 2196 O O . TYR A 1 291 ? -1.033 0.164 4.245 1.00 89.00 291 TYR A O 1
ATOM 2204 N N . GLY A 1 292 ? -0.085 -1.584 5.291 1.00 82.44 292 GLY A N 1
ATOM 2205 C CA . GLY A 1 292 ? -0.995 -1.576 6.425 1.00 82.44 292 GLY A CA 1
ATOM 2206 C C . GLY A 1 292 ? -0.465 -2.357 7.618 1.00 82.44 292 GLY A C 1
ATOM 2207 O O . GLY A 1 292 ? 0.536 -3.079 7.515 1.00 82.44 292 GLY A O 1
ATOM 2208 N N . ILE A 1 293 ? -1.167 -2.204 8.738 1.00 77.75 293 ILE A N 1
ATOM 2209 C CA . ILE A 1 293 ? -0.964 -2.970 9.967 1.00 77.75 293 ILE A CA 1
ATOM 2210 C C . ILE A 1 293 ? -2.276 -3.658 10.333 1.00 77.75 293 ILE A C 1
ATOM 2212 O O . ILE A 1 293 ? -3.307 -3.002 10.373 1.00 77.75 293 ILE A O 1
ATOM 2216 N N . ASP A 1 294 ? -2.219 -4.958 10.615 1.00 76.31 294 ASP A N 1
ATOM 2217 C CA . ASP A 1 294 ? -3.256 -5.752 11.273 1.00 76.31 294 ASP A CA 1
ATOM 2218 C C . ASP A 1 294 ? -2.972 -5.802 12.781 1.00 76.31 294 ASP A C 1
ATOM 2220 O O . ASP A 1 294 ? -2.174 -6.610 13.263 1.00 76.31 294 ASP A O 1
ATOM 2224 N N . TYR A 1 295 ? -3.620 -4.912 13.532 1.00 73.12 295 TYR A N 1
ATOM 2225 C CA . TYR A 1 295 ? -3.486 -4.785 14.983 1.00 73.12 295 TYR A CA 1
ATOM 2226 C C . TYR A 1 295 ? -4.045 -5.983 15.761 1.00 73.12 295 TYR A C 1
ATOM 2228 O O . TYR A 1 295 ? -3.773 -6.106 16.953 1.00 73.12 295 TYR A O 1
ATOM 2236 N N . SER A 1 296 ? -4.776 -6.899 15.111 1.00 74.62 296 SER A N 1
ATOM 2237 C CA . SER A 1 296 ? -5.165 -8.172 15.735 1.00 74.62 296 SER A CA 1
ATOM 2238 C C . SER A 1 296 ? -4.002 -9.170 15.833 1.00 74.62 296 SER A C 1
ATOM 2240 O O . SER A 1 296 ? -4.105 -10.193 16.516 1.00 74.62 296 SER A O 1
ATOM 2242 N N . LYS A 1 297 ? -2.889 -8.896 15.142 1.00 78.44 297 LYS A N 1
ATOM 2243 C CA . LYS A 1 297 ? -1.682 -9.725 15.123 1.00 78.44 297 LYS A CA 1
ATOM 2244 C C . LYS A 1 297 ? -0.536 -9.027 15.843 1.00 78.44 297 LYS A C 1
ATOM 2246 O O . LYS A 1 297 ? -0.531 -7.821 16.077 1.00 78.44 297 LYS A O 1
ATOM 2251 N N . THR A 1 298 ? 0.490 -9.801 16.169 1.00 82.56 298 THR A N 1
ATOM 2252 C CA . THR A 1 298 ? 1.701 -9.310 16.833 1.00 82.56 298 THR A CA 1
ATOM 2253 C C . THR A 1 298 ? 2.945 -9.662 16.022 1.00 82.56 298 THR A C 1
ATOM 2255 O O . THR A 1 298 ? 2.886 -10.363 15.010 1.00 82.56 298 THR A O 1
ATOM 2258 N N . GLY A 1 299 ? 4.097 -9.132 16.438 1.00 88.06 299 GLY A N 1
ATOM 2259 C CA . GLY A 1 299 ? 5.374 -9.432 15.795 1.00 88.06 299 GLY A CA 1
ATOM 2260 C C . GLY A 1 299 ? 5.411 -9.005 14.328 1.00 88.06 299 GLY A C 1
ATOM 2261 O O . GLY A 1 299 ? 5.081 -7.870 13.996 1.00 88.06 299 GLY A O 1
ATOM 2262 N N . THR A 1 300 ? 5.863 -9.902 13.458 1.00 92.69 300 THR A N 1
ATOM 2263 C CA . THR A 1 300 ? 5.952 -9.676 12.009 1.00 92.69 300 THR A CA 1
ATOM 2264 C C . THR A 1 300 ? 4.634 -9.970 11.282 1.00 92.69 300 THR A C 1
ATOM 2266 O O . THR A 1 300 ? 4.416 -9.427 10.202 1.00 92.69 300 THR A O 1
ATOM 2269 N N . ASP A 1 301 ? 3.708 -10.731 11.875 1.00 89.06 301 ASP A N 1
ATOM 2270 C CA . ASP A 1 301 ? 2.414 -11.053 11.252 1.00 89.06 301 ASP A CA 1
ATOM 2271 C C . ASP A 1 301 ? 1.490 -9.845 11.122 1.00 89.06 301 ASP A C 1
ATOM 2273 O O . ASP A 1 301 ? 0.657 -9.811 10.219 1.00 89.06 301 ASP A O 1
ATOM 2277 N N . LYS A 1 302 ? 1.678 -8.829 11.970 1.00 87.00 302 LYS A N 1
ATOM 2278 C CA . LYS A 1 302 ? 0.898 -7.590 11.913 1.00 87.00 302 LYS A CA 1
ATOM 2279 C C . LYS A 1 302 ? 1.161 -6.749 10.672 1.00 87.00 302 LYS A C 1
ATOM 2281 O O . LYS A 1 302 ? 0.349 -5.901 10.348 1.00 87.00 302 LYS A O 1
ATOM 2286 N N . TYR A 1 303 ? 2.282 -6.918 9.976 1.00 92.31 303 TYR A N 1
ATOM 2287 C CA . TYR A 1 303 ? 2.594 -6.065 8.829 1.00 92.31 303 TYR A CA 1
ATOM 2288 C C . TYR A 1 303 ? 2.046 -6.671 7.542 1.00 92.31 303 TYR A C 1
ATOM 2290 O O . TYR A 1 303 ? 2.465 -7.755 7.126 1.00 92.31 303 TYR A O 1
ATOM 2298 N N . LEU A 1 304 ? 1.157 -5.935 6.881 1.00 90.12 304 LEU A N 1
ATOM 2299 C CA . LEU A 1 304 ? 0.614 -6.303 5.582 1.00 90.12 304 LEU A CA 1
ATOM 2300 C C . LEU A 1 304 ? 1.505 -5.761 4.472 1.00 90.12 304 LEU A C 1
ATOM 2302 O O . LEU A 1 304 ? 1.787 -4.560 4.418 1.00 90.12 304 LEU A O 1
ATOM 2306 N N . VAL A 1 305 ? 1.951 -6.643 3.580 1.00 95.25 305 VAL A N 1
ATOM 2307 C CA . VAL A 1 305 ? 2.943 -6.303 2.562 1.00 95.25 305 VAL A CA 1
ATOM 2308 C C . VAL A 1 305 ? 2.495 -6.671 1.155 1.00 95.25 305 VAL A C 1
ATOM 2310 O O . VAL A 1 305 ? 1.902 -7.722 0.918 1.00 95.25 305 VAL A O 1
ATOM 2313 N N . ALA A 1 306 ? 2.819 -5.796 0.211 1.00 94.12 306 ALA A N 1
ATOM 2314 C CA . ALA A 1 306 ? 2.865 -6.075 -1.208 1.00 94.12 306 ALA A CA 1
ATOM 2315 C C . ALA A 1 306 ? 4.285 -6.533 -1.555 1.00 94.12 306 ALA A C 1
ATOM 2317 O O . ALA A 1 306 ? 5.261 -5.781 -1.457 1.00 94.12 306 ALA A O 1
ATOM 2318 N N . ASP A 1 307 ? 4.390 -7.805 -1.914 1.00 95.75 307 ASP A N 1
ATOM 2319 C CA . ASP A 1 307 ? 5.636 -8.480 -2.228 1.00 95.75 307 ASP A CA 1
ATOM 2320 C C . ASP A 1 307 ? 5.856 -8.490 -3.750 1.00 95.75 307 ASP A C 1
ATOM 2322 O O . ASP A 1 307 ? 5.071 -9.120 -4.472 1.00 95.75 307 ASP A O 1
ATOM 2326 N N . PRO A 1 308 ? 6.912 -7.825 -4.261 1.00 96.44 308 PRO A N 1
ATOM 2327 C CA . PRO A 1 308 ? 7.202 -7.816 -5.689 1.00 96.44 308 PRO A CA 1
ATOM 2328 C C . PRO A 1 308 ? 7.638 -9.191 -6.221 1.00 96.44 308 PRO A C 1
ATOM 2330 O O . PRO A 1 308 ? 7.587 -9.418 -7.430 1.00 96.44 308 PRO A O 1
ATOM 2333 N N . ASP A 1 309 ? 8.018 -10.133 -5.351 1.00 89.31 309 ASP A N 1
ATOM 2334 C CA . ASP A 1 309 ? 8.239 -11.532 -5.718 1.00 89.31 309 ASP A CA 1
ATOM 2335 C C . ASP A 1 309 ? 6.897 -12.262 -5.890 1.00 89.31 309 ASP A C 1
ATOM 2337 O O . ASP A 1 309 ? 6.227 -12.665 -4.932 1.00 89.31 309 ASP A O 1
ATOM 2341 N N . GLY A 1 310 ? 6.484 -12.390 -7.152 1.00 84.06 310 GLY A N 1
ATOM 2342 C CA . GLY A 1 310 ? 5.190 -12.945 -7.541 1.00 84.06 310 GLY A CA 1
ATOM 2343 C C . GLY A 1 310 ? 4.054 -11.919 -7.573 1.00 84.06 310 GLY A C 1
ATOM 2344 O O . GLY A 1 310 ? 2.962 -12.272 -8.014 1.00 84.06 310 GLY A O 1
ATOM 2345 N N . GLY A 1 311 ? 4.299 -10.671 -7.148 1.00 87.94 311 GLY A N 1
ATOM 2346 C CA . GLY A 1 311 ? 3.300 -9.597 -7.120 1.00 87.94 311 GLY A CA 1
ATOM 2347 C C . GLY A 1 311 ? 2.089 -9.983 -6.277 1.00 87.94 311 GLY A C 1
ATOM 2348 O O . GLY A 1 311 ? 0.994 -10.126 -6.811 1.00 87.94 311 GLY A O 1
ATOM 2349 N N . GLN A 1 312 ? 2.303 -10.229 -4.984 1.00 87.44 312 GLN A N 1
ATOM 2350 C CA . GLN A 1 312 ? 1.293 -10.790 -4.080 1.00 87.44 312 GLN A CA 1
ATOM 2351 C C . GLN A 1 312 ? 1.137 -9.950 -2.817 1.00 87.44 312 GLN A C 1
ATOM 2353 O O . GLN A 1 312 ? 2.116 -9.428 -2.286 1.00 87.44 312 GLN A O 1
ATOM 2358 N N . LEU A 1 313 ? -0.085 -9.891 -2.293 1.00 87.25 313 LEU A N 1
ATOM 2359 C CA . LEU A 1 313 ? -0.333 -9.420 -0.933 1.00 87.25 313 LEU A CA 1
ATOM 2360 C C . LEU A 1 313 ? -0.106 -10.578 0.042 1.00 87.25 313 LEU A C 1
ATOM 2362 O O . LEU A 1 313 ? -0.560 -11.696 -0.201 1.00 87.25 313 LEU A O 1
ATOM 2366 N N . ARG A 1 314 ? 0.615 -10.328 1.133 1.00 88.88 314 ARG A N 1
ATOM 2367 C CA . ARG A 1 314 ? 0.903 -11.318 2.183 1.00 88.88 314 ARG A CA 1
ATOM 2368 C C . ARG A 1 314 ? 1.245 -10.620 3.502 1.00 88.88 314 ARG A C 1
ATOM 2370 O O . ARG A 1 314 ? 1.359 -9.399 3.537 1.00 88.88 314 ARG A O 1
ATOM 2377 N N . THR A 1 315 ? 1.451 -11.380 4.574 1.00 92.81 315 THR A N 1
ATOM 2378 C CA . THR A 1 315 ? 2.075 -10.841 5.794 1.00 92.81 315 THR A CA 1
ATOM 2379 C C . THR A 1 315 ? 3.594 -10.758 5.629 1.00 92.81 315 THR A C 1
ATOM 2381 O O . THR A 1 315 ? 4.193 -11.485 4.822 1.00 92.81 315 THR A O 1
ATOM 2384 N N . LEU A 1 316 ? 4.245 -9.892 6.409 1.00 96.56 316 LEU A N 1
ATOM 2385 C CA . LEU A 1 316 ? 5.705 -9.791 6.432 1.00 96.56 316 LEU A CA 1
ATOM 2386 C C . LEU A 1 316 ? 6.362 -11.114 6.851 1.00 96.56 316 LEU A C 1
ATOM 2388 O O . LEU A 1 316 ? 7.370 -11.488 6.258 1.00 96.56 316 LEU A O 1
ATOM 2392 N N . THR A 1 317 ? 5.769 -11.867 7.782 1.00 95.75 317 THR A N 1
ATOM 2393 C CA . THR A 1 317 ? 6.213 -13.226 8.141 1.00 95.75 317 THR A CA 1
ATOM 2394 C C . THR A 1 317 ? 6.356 -14.119 6.918 1.00 95.75 317 THR A C 1
ATOM 2396 O O . THR A 1 317 ? 7.423 -14.683 6.684 1.00 95.75 317 THR A O 1
ATOM 2399 N N . VAL A 1 318 ? 5.317 -14.197 6.078 1.00 92.50 318 VAL A N 1
ATOM 2400 C CA . VAL A 1 318 ? 5.349 -15.035 4.873 1.00 92.50 318 VAL A CA 1
ATOM 2401 C C . VAL A 1 318 ? 6.428 -14.546 3.901 1.00 92.50 318 VAL A C 1
ATOM 2403 O O . VAL A 1 318 ? 7.122 -15.367 3.297 1.00 92.50 318 VAL A O 1
ATOM 2406 N N . ALA A 1 319 ? 6.612 -13.228 3.762 1.00 94.94 319 ALA A N 1
ATOM 2407 C CA . ALA A 1 319 ? 7.687 -12.667 2.939 1.00 94.94 319 ALA A CA 1
ATOM 2408 C C . ALA A 1 319 ? 9.084 -13.076 3.449 1.00 94.94 319 ALA A C 1
ATOM 2410 O O . ALA A 1 319 ? 9.958 -13.424 2.654 1.00 94.94 319 ALA A O 1
ATOM 2411 N N . MET A 1 320 ? 9.288 -13.083 4.770 1.00 97.31 320 MET A N 1
ATOM 2412 C CA . MET A 1 320 ? 10.546 -13.486 5.408 1.00 97.31 320 MET A CA 1
ATOM 2413 C C . MET A 1 320 ? 10.820 -14.984 5.250 1.00 97.31 320 MET A C 1
ATOM 2415 O O . MET A 1 320 ? 11.901 -15.369 4.794 1.00 97.31 320 MET A O 1
ATOM 2419 N N . THR A 1 321 ? 9.836 -15.835 5.548 1.00 95.06 321 THR A N 1
ATOM 2420 C CA . THR A 1 321 ? 9.985 -17.295 5.475 1.00 95.06 321 THR A CA 1
ATOM 2421 C C . THR A 1 321 ? 10.328 -17.759 4.062 1.00 95.06 321 THR A C 1
ATOM 2423 O O . THR A 1 321 ? 11.217 -18.589 3.890 1.00 95.06 321 THR A O 1
ATOM 2426 N N . ARG A 1 322 ? 9.719 -17.161 3.028 1.00 93.62 322 ARG A N 1
ATOM 2427 C CA . ARG A 1 322 ? 10.042 -17.453 1.616 1.00 93.62 322 ARG A CA 1
ATOM 2428 C C . ARG A 1 322 ? 11.498 -17.172 1.240 1.00 93.62 322 ARG A C 1
ATOM 2430 O O . ARG A 1 322 ? 11.968 -17.663 0.218 1.00 93.62 322 ARG A O 1
ATOM 2437 N N . ARG A 1 323 ? 12.211 -16.378 2.041 1.00 93.06 323 ARG A N 1
ATOM 2438 C CA . ARG A 1 323 ? 13.629 -16.045 1.852 1.00 93.06 323 ARG A CA 1
ATOM 2439 C C . ARG A 1 323 ? 14.551 -16.753 2.838 1.00 93.06 323 ARG A C 1
ATOM 2441 O O . ARG A 1 323 ? 15.727 -16.394 2.917 1.00 93.06 323 ARG A O 1
ATOM 2448 N N . ASN A 1 324 ? 14.043 -17.763 3.547 1.00 95.88 324 ASN A N 1
ATOM 2449 C CA . ASN A 1 324 ? 14.760 -18.477 4.602 1.00 95.88 324 ASN A CA 1
ATOM 2450 C C . ASN A 1 324 ? 15.304 -17.510 5.670 1.00 95.88 324 ASN A C 1
ATOM 2452 O O . ASN A 1 324 ? 16.440 -17.636 6.123 1.00 95.88 324 ASN A O 1
ATOM 2456 N N . VAL A 1 325 ? 14.506 -16.498 6.022 1.00 95.81 325 VAL A N 1
ATOM 2457 C CA . VAL A 1 325 ? 14.803 -15.521 7.075 1.00 95.81 325 VAL A CA 1
ATOM 2458 C C . VAL A 1 325 ? 13.819 -15.749 8.218 1.00 95.81 325 VAL A C 1
ATOM 2460 O O . VAL A 1 325 ? 12.622 -15.915 7.984 1.00 95.81 325 VAL A O 1
ATOM 2463 N N . SER A 1 326 ? 14.313 -15.766 9.457 1.00 95.81 326 SER A N 1
ATOM 2464 C CA . SER A 1 326 ? 13.452 -15.888 10.635 1.00 95.81 326 SER A CA 1
ATOM 2465 C C . SER A 1 326 ? 12.517 -14.679 10.758 1.00 95.81 326 SER A C 1
ATOM 2467 O O . SER A 1 326 ? 12.889 -13.545 10.450 1.00 95.81 326 SER A O 1
ATOM 2469 N N . ALA A 1 327 ? 11.287 -14.918 11.210 1.00 93.44 327 ALA A N 1
ATOM 2470 C CA . ALA A 1 327 ? 10.223 -13.921 11.268 1.00 93.44 327 ALA A CA 1
ATOM 2471 C C . ALA A 1 327 ? 10.390 -12.945 12.453 1.00 93.44 327 ALA A C 1
ATOM 2473 O O . ALA A 1 327 ? 9.576 -12.905 13.372 1.00 93.44 327 ALA A O 1
ATOM 2474 N N . ASN A 1 328 ? 11.465 -12.156 12.444 1.00 93.62 328 ASN A N 1
ATOM 2475 C CA . ASN A 1 328 ? 11.819 -11.209 13.500 1.00 93.62 328 ASN A CA 1
ATOM 2476 C C . ASN A 1 328 ? 12.065 -9.809 12.921 1.00 93.62 328 ASN A C 1
ATOM 2478 O O . ASN A 1 328 ? 12.778 -9.660 11.931 1.00 93.62 328 ASN A O 1
ATOM 2482 N N . MET A 1 329 ? 11.532 -8.773 13.572 1.00 92.75 329 MET A N 1
ATOM 2483 C CA . MET A 1 329 ? 11.731 -7.377 13.171 1.00 92.75 329 MET A CA 1
ATOM 2484 C C . MET A 1 329 ? 13.199 -6.926 13.172 1.00 92.75 329 MET A C 1
ATOM 2486 O O . MET A 1 329 ? 13.531 -5.991 12.445 1.00 92.75 329 MET A O 1
ATOM 2490 N N . SER A 1 330 ? 14.090 -7.593 13.916 1.00 95.00 330 SER A N 1
ATOM 2491 C CA . SER A 1 330 ? 15.540 -7.343 13.867 1.00 95.00 330 SER A CA 1
ATOM 2492 C C . SER A 1 330 ? 16.162 -7.643 12.499 1.00 95.00 330 SER A C 1
ATOM 2494 O O . SER A 1 330 ? 17.190 -7.069 12.152 1.00 95.00 330 SER A O 1
ATOM 2496 N N . ASN A 1 331 ? 15.516 -8.485 11.688 1.00 96.75 331 ASN A N 1
ATOM 2497 C CA . ASN A 1 331 ? 15.949 -8.783 10.326 1.00 96.75 331 ASN A CA 1
ATOM 2498 C C . ASN A 1 331 ? 15.539 -7.694 9.321 1.00 96.75 331 ASN A C 1
ATOM 2500 O O . ASN A 1 331 ? 15.816 -7.841 8.133 1.00 96.75 331 ASN A O 1
ATOM 2504 N N . ILE A 1 332 ? 14.886 -6.607 9.746 1.00 97.50 332 ILE A N 1
ATOM 2505 C CA . ILE A 1 332 ? 14.622 -5.453 8.882 1.00 97.50 332 ILE A CA 1
ATOM 2506 C C . ILE A 1 332 ? 15.812 -4.494 8.956 1.00 97.50 332 ILE A C 1
ATOM 2508 O O . ILE A 1 332 ? 15.925 -3.696 9.884 1.00 97.50 332 ILE A O 1
ATOM 2512 N N . THR A 1 333 ? 16.698 -4.562 7.962 1.00 95.38 333 THR A N 1
ATOM 2513 C CA . THR A 1 333 ? 17.968 -3.813 7.939 1.00 95.38 333 THR A CA 1
ATOM 2514 C C . THR A 1 333 ? 17.809 -2.365 7.487 1.00 95.38 333 THR A C 1
ATOM 2516 O O . THR A 1 333 ? 18.701 -1.545 7.683 1.00 95.38 333 THR A O 1
ATOM 2519 N N . SER A 1 334 ? 16.678 -2.026 6.866 1.00 96.00 334 SER A N 1
ATOM 2520 C CA . SER A 1 334 ? 16.365 -0.660 6.460 1.00 96.00 334 SER A CA 1
ATOM 2521 C C . SER A 1 334 ? 14.859 -0.457 6.351 1.00 96.00 334 SER A C 1
ATOM 2523 O O . SER A 1 334 ? 14.129 -1.362 5.941 1.00 96.00 334 SER A O 1
ATOM 2525 N N . LYS A 1 335 ? 14.406 0.744 6.708 1.00 97.38 335 LYS A N 1
ATOM 2526 C CA . LYS A 1 335 ? 13.004 1.160 6.693 1.00 97.38 335 LYS A CA 1
ATOM 2527 C C . LYS A 1 335 ? 12.923 2.538 6.057 1.00 97.38 335 LYS A C 1
ATOM 2529 O O . LYS A 1 335 ? 13.663 3.446 6.440 1.00 97.38 335 LYS A O 1
ATOM 2534 N N . ARG A 1 336 ? 12.042 2.694 5.078 1.00 98.19 336 ARG A N 1
ATOM 2535 C CA . ARG A 1 336 ? 11.763 3.987 4.449 1.00 98.19 336 ARG A CA 1
ATOM 2536 C C . ARG A 1 336 ? 10.269 4.227 4.442 1.00 98.19 336 ARG A C 1
ATOM 2538 O O . ARG A 1 336 ? 9.538 3.320 4.085 1.00 98.19 336 ARG A O 1
ATOM 2545 N N . VAL A 1 337 ? 9.826 5.417 4.803 1.00 97.31 337 VAL A N 1
ATOM 2546 C CA . VAL A 1 337 ? 8.448 5.853 4.582 1.00 97.31 337 VAL A CA 1
ATOM 2547 C C . VAL A 1 337 ? 8.306 6.376 3.156 1.00 97.31 337 VAL A C 1
ATOM 2549 O O . VAL A 1 337 ? 9.246 6.975 2.628 1.00 97.31 337 VAL A O 1
ATOM 2552 N N . VAL A 1 338 ? 7.143 6.155 2.546 1.00 96.50 338 VAL A N 1
ATOM 2553 C CA . VAL A 1 338 ? 6.734 6.746 1.270 1.00 96.50 338 VAL A CA 1
ATOM 2554 C C . VAL A 1 338 ? 5.364 7.428 1.397 1.00 96.50 338 VAL A C 1
ATOM 2556 O O . VAL A 1 338 ? 4.455 6.869 2.025 1.00 96.50 338 VAL A O 1
ATOM 2559 N N . ARG A 1 339 ? 5.246 8.651 0.854 1.00 89.06 339 ARG A N 1
ATOM 2560 C CA . ARG A 1 339 ? 4.070 9.544 0.982 1.00 89.06 339 ARG A CA 1
ATOM 2561 C C . ARG A 1 339 ? 3.687 10.233 -0.318 1.00 89.06 339 ARG A C 1
ATOM 2563 O O . ARG A 1 339 ? 4.626 10.448 -1.122 1.00 89.06 339 ARG A O 1
#

Nearest PDB structures (foldseek):
  7d2l-assembly1_A  TM=5.413E-01  e=8.424E+00  Lachnospiraceae bacterium ND2006
  1eer-assembly1_B  TM=2.545E-01  e=3.492E+00  Homo sapiens
  6pfz-assembly1_D  TM=1.186E-01  e=1.144E+00  Archaeoglobus fulgidus DSM 4304

Solvent-accessible surface area (backbone atoms only — not comparable to full-atom values): 18331 Å² total; per-residue (Å²): 133,86,80,82,77,78,74,79,77,87,80,77,77,95,64,88,72,76,41,46,30,58,57,39,22,47,50,45,47,52,39,51,61,56,47,67,77,65,79,63,96,42,36,64,61,52,41,45,55,38,30,53,77,70,74,41,87,72,71,76,78,54,57,41,51,30,39,58,50,52,68,66,72,64,44,74,34,36,36,82,46,52,70,66,56,22,41,51,32,10,43,59,31,31,61,17,37,37,35,29,66,85,48,46,29,34,42,41,24,87,34,91,92,43,66,60,83,74,52,91,29,32,41,60,83,56,98,82,55,54,68,82,81,54,60,82,48,46,28,27,28,50,30,54,82,48,53,73,51,32,46,72,51,98,77,54,82,50,28,46,43,35,41,75,46,76,79,34,42,55,60,93,93,61,60,84,67,89,60,58,30,47,32,73,25,54,51,40,44,39,68,70,44,65,15,78,66,32,75,61,27,38,46,81,70,27,33,55,37,36,31,51,14,26,49,43,24,53,74,39,71,42,55,53,44,51,66,48,45,48,50,28,35,48,49,25,44,50,55,39,21,48,50,58,64,46,76,46,67,56,33,73,46,74,42,82,92,34,74,42,38,38,33,68,46,93,52,62,66,63,38,38,78,68,76,29,32,33,39,39,27,43,68,85,77,46,32,30,22,34,58,27,44,31,68,83,45,61,85,30,58,13,34,32,23,43,30,20,82,76,33,39,80,47,36,41,29,59,61,28,50,78,67,80,37,75,65,46,73,84,40,50,74,42,44,28,38,36,79

pLDDT: mean 82.96, std 17.57, range [25.52, 98.69]

Sequence (339 aa):
MPRMRKSLKTCGKGGIIKMNKKQYNNVIEHTLKCEQSAQTDDCLATARAIFDNMGVALPQGDIKTVYETISTDNYMGWKPCTMQEAQEAANNGTAAIGISEDKIVVLSANDEEQPVTQTASVMTLDENTSAYAVDGLRYYAYSGGTTDTTEHRIFNSNYLINQVNANIVYPSGEKPGTENRAFYDPLFYRTVCGKSGASGTIKASGCGICCLAMYALYKSGQSNTNVNQYNAVKAATLYGTNNDADLKSSATYSFGGESITMAVTNSPDNELTSGNCCIFYIAGKHFVLVYGIDYSKTGTDKYLVADPDGGQLRTLTVAMTRRNVSANMSNITSKRVVR